Protein AF-A0A8T0JRS3-F1 (afdb_monomer)

Structure (mmCIF, N/CA/C/O backbone):
data_AF-A0A8T0JRS3-F1
#
_entry.id   AF-A0A8T0JRS3-F1
#
loop_
_atom_site.group_PDB
_atom_site.id
_atom_site.type_symbol
_atom_site.label_atom_id
_atom_site.label_alt_id
_atom_site.label_comp_id
_atom_site.label_asym_id
_atom_site.label_entity_id
_atom_site.label_seq_id
_atom_site.pdbx_PDB_ins_code
_atom_site.Cartn_x
_atom_site.Cartn_y
_atom_site.Cartn_z
_atom_site.occupancy
_atom_site.B_iso_or_equiv
_atom_site.auth_seq_id
_atom_site.auth_comp_id
_atom_site.auth_asym_id
_atom_site.auth_atom_id
_atom_site.pdbx_PDB_model_num
ATOM 1 N N . MET A 1 1 ? 52.299 10.792 6.595 1.00 33.69 1 MET A N 1
ATOM 2 C CA . MET A 1 1 ? 51.522 9.531 6.667 1.00 33.69 1 MET A CA 1
ATOM 3 C C . MET A 1 1 ? 50.048 9.842 6.390 1.00 33.69 1 MET A C 1
ATOM 5 O O . MET A 1 1 ? 49.399 10.421 7.250 1.00 33.69 1 MET A O 1
ATOM 9 N N . LYS A 1 2 ? 49.518 9.569 5.185 1.00 28.89 2 LYS A N 1
ATOM 10 C CA . LYS A 1 2 ? 48.094 9.832 4.874 1.00 28.89 2 LYS A CA 1
ATOM 11 C C . LYS A 1 2 ? 47.225 8.710 5.456 1.00 28.89 2 LYS A C 1
ATOM 13 O O . LYS A 1 2 ? 47.352 7.570 5.015 1.00 28.89 2 LYS A O 1
ATOM 18 N N . LYS A 1 3 ? 46.334 9.020 6.406 1.00 25.58 3 LYS A N 1
ATOM 19 C CA . LYS A 1 3 ? 45.271 8.087 6.814 1.00 25.58 3 LYS A CA 1
ATOM 20 C C . LYS A 1 3 ? 44.331 7.890 5.621 1.00 25.58 3 LYS A C 1
ATOM 22 O O . LYS A 1 3 ? 43.691 8.846 5.191 1.00 25.58 3 LYS A O 1
ATOM 27 N N . ARG A 1 4 ? 44.250 6.669 5.083 1.00 24.81 4 ARG A N 1
ATOM 28 C CA . ARG A 1 4 ? 43.133 6.288 4.209 1.00 24.81 4 ARG A CA 1
ATOM 29 C C . ARG A 1 4 ? 41.883 6.222 5.081 1.00 24.81 4 ARG A C 1
ATOM 31 O O . ARG A 1 4 ? 41.882 5.504 6.078 1.00 24.81 4 ARG A O 1
ATOM 38 N N . LYS A 1 5 ? 40.845 6.973 4.714 1.00 26.27 5 LYS A N 1
ATOM 39 C CA . LYS A 1 5 ? 39.486 6.684 5.171 1.00 26.27 5 LYS A CA 1
ATOM 40 C C . LYS A 1 5 ? 39.125 5.315 4.590 1.00 26.27 5 LYS A C 1
ATOM 42 O O . LYS A 1 5 ? 39.298 5.113 3.390 1.00 26.27 5 LYS A O 1
ATOM 47 N N . VAL A 1 6 ? 38.685 4.387 5.432 1.00 29.64 6 VAL A N 1
ATOM 48 C CA . VAL A 1 6 ? 37.914 3.237 4.958 1.00 29.64 6 VAL A CA 1
ATOM 49 C C . VAL A 1 6 ? 36.487 3.750 4.838 1.00 29.64 6 VAL A C 1
ATOM 51 O O . VAL A 1 6 ? 35.908 4.190 5.828 1.00 29.64 6 VAL A O 1
ATOM 54 N N . GLU A 1 7 ? 35.977 3.807 3.615 1.00 35.66 7 GLU A N 1
ATOM 55 C CA . GLU A 1 7 ? 34.571 4.102 3.350 1.00 35.66 7 GLU A CA 1
ATOM 56 C C . GLU A 1 7 ? 33.858 2.750 3.287 1.00 35.66 7 GLU A C 1
ATOM 58 O O . GLU A 1 7 ? 34.166 1.924 2.430 1.00 35.66 7 GLU A O 1
ATOM 63 N N . GLU A 1 8 ? 32.997 2.484 4.269 1.00 32.75 8 GLU A N 1
ATOM 64 C CA . GLU A 1 8 ? 32.279 1.215 4.380 1.00 32.75 8 GLU A CA 1
ATOM 65 C C . GLU A 1 8 ? 31.033 1.239 3.489 1.00 32.75 8 GLU A C 1
ATOM 67 O O . GLU A 1 8 ? 30.017 1.850 3.834 1.00 32.75 8 GLU A O 1
ATOM 72 N N . ASP A 1 9 ? 31.101 0.542 2.353 1.00 37.09 9 ASP A N 1
ATOM 73 C CA . ASP A 1 9 ? 29.921 0.195 1.560 1.00 37.09 9 ASP A CA 1
ATOM 74 C C . ASP A 1 9 ? 29.008 -0.711 2.415 1.00 37.09 9 ASP A C 1
ATOM 76 O O . ASP A 1 9 ? 29.278 -1.901 2.602 1.00 37.09 9 ASP A O 1
ATOM 80 N N . ARG A 1 10 ? 27.921 -0.155 2.968 1.00 34.69 10 ARG A N 1
ATOM 81 C CA . ARG A 1 10 ? 26.938 -0.920 3.755 1.00 34.69 10 ARG A CA 1
ATOM 82 C C . ARG A 1 10 ? 25.969 -1.634 2.809 1.00 34.69 10 ARG A C 1
ATOM 84 O O . ARG A 1 10 ? 25.118 -1.001 2.191 1.00 34.69 10 ARG A O 1
ATOM 91 N N . ILE A 1 11 ? 26.119 -2.953 2.696 1.00 36.66 11 ILE A N 1
ATOM 92 C CA . ILE A 1 11 ? 25.392 -3.814 1.750 1.00 36.66 11 ILE A CA 1
ATOM 93 C C . ILE A 1 11 ? 24.542 -4.820 2.530 1.00 36.66 11 ILE A C 1
ATOM 95 O O . ILE A 1 11 ? 25.095 -5.615 3.289 1.00 36.66 11 ILE A O 1
ATOM 99 N N . PHE A 1 12 ? 23.226 -4.839 2.294 1.00 33.28 12 PHE A N 1
ATOM 100 C CA . PHE A 1 12 ? 22.313 -5.819 2.888 1.00 33.28 12 PHE A CA 1
ATOM 101 C C . PHE A 1 12 ? 21.274 -6.356 1.881 1.00 33.28 12 PHE A C 1
ATOM 103 O O . PHE A 1 12 ? 20.718 -5.618 1.071 1.00 33.28 12 PHE A O 1
ATOM 110 N N . ASP A 1 13 ? 21.039 -7.666 2.002 1.00 31.52 13 ASP A N 1
ATOM 111 C CA . ASP A 1 13 ? 20.000 -8.514 1.391 1.00 31.52 13 ASP A CA 1
ATOM 112 C C . ASP A 1 13 ? 19.940 -8.705 -0.154 1.00 31.52 13 ASP A C 1
ATOM 114 O O . ASP A 1 13 ? 20.635 -8.060 -0.944 1.00 31.52 13 ASP A O 1
ATOM 118 N N . TYR A 1 14 ? 19.184 -9.727 -0.584 1.00 30.39 14 TYR A N 1
ATOM 119 C CA . TYR A 1 14 ? 19.398 -10.476 -1.830 1.00 30.39 14 TYR A CA 1
ATOM 120 C C . TYR A 1 14 ? 18.112 -10.930 -2.557 1.00 30.39 14 TYR A C 1
ATOM 122 O O . TYR A 1 14 ? 17.211 -11.488 -1.945 1.00 30.39 14 TYR A O 1
ATOM 130 N N . HIS A 1 15 ? 18.163 -10.898 -3.905 1.00 34.75 15 HIS A N 1
ATOM 131 C CA . HIS A 1 15 ? 17.366 -11.728 -4.845 1.00 34.75 15 HIS A CA 1
ATOM 132 C C . HIS A 1 15 ? 15.837 -11.448 -4.920 1.00 34.75 15 HIS A C 1
ATOM 134 O O . HIS A 1 15 ? 15.242 -10.932 -3.985 1.00 34.75 15 HIS A O 1
ATOM 140 N N . ARG A 1 16 ? 15.072 -11.744 -5.988 1.00 35.50 16 ARG A N 1
ATOM 141 C CA . ARG A 1 16 ? 15.213 -12.150 -7.423 1.00 35.50 16 ARG A CA 1
ATOM 142 C C . ARG A 1 16 ? 13.787 -11.956 -8.051 1.00 35.50 16 ARG A C 1
ATOM 144 O O . ARG A 1 16 ? 12.871 -11.678 -7.288 1.00 35.50 16 ARG A O 1
ATOM 151 N N . TYR A 1 17 ? 13.452 -12.057 -9.347 1.00 42.09 17 TYR A N 1
ATOM 152 C CA . TYR A 1 17 ? 14.084 -12.488 -10.613 1.00 42.09 17 TYR A CA 1
ATOM 153 C C . TYR A 1 17 ? 13.615 -11.558 -11.762 1.00 42.09 17 TYR A C 1
ATOM 155 O O . TYR A 1 17 ? 12.516 -11.022 -11.677 1.00 42.09 17 TYR A O 1
ATOM 163 N N . ALA A 1 18 ? 14.343 -11.500 -12.883 1.00 33.47 18 ALA A N 1
ATOM 164 C CA . ALA A 1 18 ? 13.775 -11.243 -14.220 1.00 33.47 18 ALA A CA 1
ATOM 165 C C . ALA A 1 18 ? 14.531 -12.075 -15.278 1.00 33.47 18 ALA A C 1
ATOM 167 O O . ALA A 1 18 ? 15.715 -12.364 -15.081 1.00 33.47 18 ALA A O 1
ATOM 168 N N . ILE A 1 19 ? 13.876 -12.466 -16.379 1.00 35.28 19 ILE A N 1
ATOM 169 C CA . ILE A 1 19 ? 14.514 -13.186 -17.498 1.00 35.28 19 ILE A CA 1
ATOM 170 C C . ILE A 1 19 ? 14.439 -12.318 -18.755 1.00 35.28 19 ILE A C 1
ATOM 172 O O . ILE A 1 19 ? 13.349 -11.958 -19.184 1.00 35.28 19 ILE A O 1
ATOM 176 N N . SER A 1 20 ? 15.588 -12.029 -19.368 1.00 40.19 20 SER A N 1
ATOM 177 C CA . SER A 1 20 ? 15.663 -11.578 -20.764 1.00 40.19 20 SER A CA 1
ATOM 178 C C . SER A 1 20 ? 16.729 -12.394 -21.485 1.00 40.19 20 SER A C 1
ATOM 180 O O . SER A 1 20 ? 17.769 -12.703 -20.900 1.00 40.19 20 SER A O 1
ATOM 182 N N . ASP A 1 21 ? 16.475 -12.771 -22.739 1.00 45.06 21 ASP A N 1
ATOM 183 C CA . ASP A 1 21 ? 17.486 -13.373 -23.623 1.00 45.06 21 ASP A CA 1
ATOM 184 C C . ASP A 1 21 ? 18.126 -14.656 -23.040 1.00 45.06 21 ASP A C 1
ATOM 186 O O . ASP A 1 21 ? 19.325 -14.897 -23.151 1.00 45.06 21 ASP A O 1
ATOM 190 N N . SER A 1 22 ? 17.310 -15.480 -22.369 1.00 53.44 22 SER A N 1
ATOM 191 C CA . SER A 1 22 ? 17.713 -16.677 -21.596 1.00 53.44 22 SER A CA 1
ATOM 192 C C . SER A 1 22 ? 18.648 -16.424 -20.396 1.00 53.44 22 SER A C 1
ATOM 194 O O . SER A 1 22 ? 19.144 -17.375 -19.793 1.00 53.44 22 SER A O 1
ATOM 196 N N . SER A 1 23 ? 18.871 -15.166 -20.006 1.00 53.78 23 SER A N 1
ATOM 197 C CA . SER A 1 23 ? 19.722 -14.770 -18.875 1.00 53.78 23 SER A CA 1
ATOM 198 C C . SER A 1 23 ? 18.908 -14.382 -17.632 1.00 53.78 23 SER A C 1
ATOM 200 O O . SER A 1 23 ? 17.858 -13.745 -17.732 1.00 53.78 23 SER A O 1
ATOM 202 N N . PHE A 1 24 ? 19.401 -14.747 -16.442 1.00 57.44 24 PHE A N 1
ATOM 203 C CA . PHE A 1 24 ? 18.786 -14.388 -15.158 1.00 57.44 24 PHE A CA 1
ATOM 204 C C . PHE A 1 24 ? 19.343 -13.072 -14.605 1.00 57.44 24 PHE A C 1
ATOM 206 O O . PHE A 1 24 ? 20.523 -12.984 -14.253 1.00 57.44 24 PHE A O 1
ATOM 213 N N . LYS A 1 25 ? 18.469 -12.082 -14.418 1.00 60.34 25 LYS A N 1
ATOM 214 C CA . LYS A 1 25 ? 18.784 -10.788 -13.799 1.00 60.34 25 LYS A CA 1
ATOM 215 C C . LYS A 1 25 ? 18.263 -10.723 -12.359 1.00 60.34 25 LYS A C 1
ATOM 217 O O . LYS A 1 25 ? 17.255 -11.344 -12.011 1.00 60.34 25 LYS A O 1
ATOM 222 N N . SER A 1 26 ? 18.978 -10.007 -11.487 1.00 59.53 26 SER A N 1
ATOM 223 C CA . SER A 1 26 ? 18.621 -9.876 -10.067 1.00 59.53 26 SER A CA 1
ATOM 224 C C . SER A 1 26 ? 19.153 -8.579 -9.457 1.00 59.53 26 SER A C 1
ATOM 226 O O . SER A 1 26 ? 20.366 -8.411 -9.337 1.00 59.53 26 SER A O 1
ATOM 228 N N . TYR A 1 27 ? 18.260 -7.705 -9.007 1.00 62.00 27 TYR A N 1
ATOM 229 C CA . TYR A 1 27 ? 18.628 -6.437 -8.377 1.00 62.00 27 TYR A CA 1
ATOM 230 C C . TYR A 1 27 ? 18.952 -6.612 -6.880 1.00 62.00 27 TYR A C 1
ATOM 232 O O . TYR A 1 27 ? 18.559 -7.604 -6.261 1.00 62.00 27 TYR A O 1
ATOM 240 N N . ARG A 1 28 ? 19.717 -5.670 -6.314 1.00 59.47 28 ARG A N 1
ATOM 241 C CA . ARG A 1 28 ? 20.133 -5.613 -4.899 1.00 59.47 28 ARG A CA 1
ATOM 242 C C . ARG A 1 28 ? 20.111 -4.166 -4.410 1.00 59.47 28 ARG A C 1
ATOM 244 O O . ARG A 1 28 ? 20.330 -3.258 -5.210 1.00 59.47 28 ARG A O 1
ATOM 251 N N . GLY A 1 29 ? 19.847 -3.981 -3.119 1.00 57.91 29 GLY A N 1
ATOM 252 C CA . GLY A 1 29 ? 19.899 -2.681 -2.451 1.00 57.91 29 GLY A CA 1
ATOM 253 C C . GLY A 1 29 ? 21.338 -2.227 -2.201 1.00 57.91 29 GLY A C 1
ATOM 254 O O . GLY A 1 29 ? 22.203 -3.053 -1.905 1.00 57.91 29 GLY A O 1
ATOM 255 N N . ALA A 1 30 ? 21.608 -0.929 -2.354 1.00 58.47 30 ALA A N 1
ATOM 256 C CA . ALA A 1 30 ? 22.913 -0.325 -2.089 1.00 58.47 30 ALA A CA 1
ATOM 257 C C . ALA A 1 30 ? 22.801 1.201 -1.932 1.00 58.47 30 ALA A C 1
ATOM 259 O O . ALA A 1 30 ? 21.879 1.831 -2.451 1.00 58.47 30 ALA A O 1
ATOM 260 N N . THR A 1 31 ? 23.792 1.797 -1.272 1.00 52.78 31 THR A N 1
ATOM 261 C CA . THR A 1 31 ? 24.026 3.246 -1.235 1.00 52.78 31 THR A CA 1
ATOM 262 C C . THR A 1 31 ? 25.523 3.514 -1.217 1.00 52.78 31 THR A C 1
ATOM 264 O O . THR A 1 31 ? 26.292 2.707 -0.694 1.00 52.78 31 THR A O 1
ATOM 267 N N . ARG A 1 32 ? 25.939 4.656 -1.762 1.00 48.97 32 ARG A N 1
ATOM 268 C CA . ARG A 1 32 ? 27.328 5.109 -1.746 1.00 48.97 32 ARG A CA 1
ATOM 269 C C . ARG A 1 32 ? 27.350 6.619 -1.567 1.00 48.97 32 ARG A C 1
ATOM 271 O O . ARG A 1 32 ? 26.759 7.349 -2.353 1.00 48.97 32 ARG A O 1
ATOM 278 N N . ASN A 1 33 ? 28.024 7.098 -0.523 1.00 49.97 33 ASN A N 1
ATOM 279 C CA . ASN A 1 33 ? 28.098 8.528 -0.189 1.00 49.97 33 ASN A CA 1
ATOM 280 C C . ASN A 1 33 ? 26.723 9.229 -0.076 1.00 49.97 33 ASN A C 1
ATOM 282 O O . ASN A 1 33 ? 26.598 10.396 -0.434 1.00 49.97 33 ASN A O 1
ATOM 286 N N . TYR A 1 34 ? 25.710 8.524 0.449 1.00 46.16 34 TYR A N 1
ATOM 287 C CA . TYR A 1 34 ? 24.309 8.971 0.586 1.00 46.16 34 TYR A CA 1
ATOM 288 C C . TYR A 1 34 ? 23.544 9.174 -0.746 1.00 46.16 34 TYR A C 1
ATOM 290 O O . TYR A 1 34 ? 22.388 9.604 -0.748 1.00 46.16 34 TYR A O 1
ATOM 298 N N . GLU A 1 35 ? 24.146 8.801 -1.880 1.00 44.19 35 GLU A N 1
ATOM 299 C CA . GLU A 1 35 ? 23.492 8.666 -3.187 1.00 44.19 35 GLU A CA 1
ATOM 300 C C . GLU A 1 35 ? 23.230 7.179 -3.494 1.00 44.19 35 GLU A C 1
ATOM 302 O O . GLU A 1 35 ? 24.020 6.299 -3.145 1.00 44.19 35 GLU A O 1
ATOM 307 N N . ALA A 1 36 ? 22.130 6.866 -4.180 1.00 44.75 36 ALA A N 1
ATOM 308 C CA . ALA A 1 36 ? 21.763 5.483 -4.490 1.00 44.75 36 ALA A CA 1
ATOM 309 C C . ALA A 1 36 ? 22.420 4.983 -5.789 1.00 44.75 36 ALA A C 1
ATOM 311 O O . ALA A 1 36 ? 21.765 4.809 -6.816 1.00 44.75 36 ALA A O 1
ATOM 312 N N . THR A 1 37 ? 23.740 4.769 -5.762 1.00 47.78 37 THR A N 1
ATOM 313 C CA . THR A 1 37 ? 24.499 4.239 -6.909 1.00 47.78 37 THR A CA 1
ATOM 314 C C . THR A 1 37 ? 25.638 3.291 -6.510 1.00 47.78 37 THR A C 1
ATOM 316 O O . THR A 1 37 ? 26.198 3.370 -5.423 1.00 47.78 37 THR A O 1
ATOM 319 N N . HIS A 1 38 ? 26.056 2.493 -7.503 1.00 37.62 38 HIS A N 1
ATOM 320 C CA . HIS A 1 38 ? 27.438 2.038 -7.732 1.00 37.62 38 HIS A CA 1
ATOM 321 C C . HIS A 1 38 ? 27.986 0.825 -6.954 1.00 37.62 38 HIS A C 1
ATOM 323 O O . HIS A 1 38 ? 28.571 0.954 -5.884 1.00 37.62 38 HIS A O 1
ATOM 329 N N . LEU A 1 39 ? 28.019 -0.327 -7.635 1.00 33.41 39 LEU A N 1
ATOM 330 C CA . LEU A 1 39 ? 29.063 -1.346 -7.462 1.00 33.41 39 LEU A CA 1
ATOM 331 C C . LEU A 1 39 ? 29.778 -1.582 -8.801 1.00 33.41 39 LEU A C 1
ATOM 333 O O . LEU A 1 39 ? 29.130 -1.695 -9.845 1.00 33.41 39 LEU A O 1
ATOM 337 N N . HIS A 1 40 ? 31.113 -1.652 -8.766 1.00 29.86 40 HIS A N 1
ATOM 338 C CA . HIS A 1 40 ? 31.955 -1.810 -9.956 1.00 29.86 40 HIS A CA 1
ATOM 339 C C . HIS A 1 40 ? 31.784 -3.170 -10.641 1.00 29.86 40 HIS A C 1
ATOM 341 O O . HIS A 1 40 ? 31.745 -4.214 -9.989 1.00 29.86 40 HIS A O 1
ATOM 347 N N . THR A 1 41 ? 31.855 -3.155 -11.972 1.00 29.98 41 THR A N 1
ATOM 348 C CA . THR A 1 41 ? 32.351 -4.300 -12.740 1.00 29.98 41 THR A CA 1
ATOM 349 C C . THR A 1 41 ? 33.859 -4.396 -12.520 1.00 29.98 41 THR A C 1
ATOM 351 O O . THR A 1 41 ? 34.593 -3.477 -12.883 1.00 29.98 41 THR A O 1
ATOM 354 N N . LEU A 1 42 ? 34.323 -5.495 -11.926 1.00 28.38 42 LEU A N 1
ATOM 355 C CA . LEU A 1 42 ? 35.715 -5.926 -12.047 1.00 28.38 42 LEU A CA 1
ATOM 356 C C . LEU A 1 42 ? 35.814 -6.834 -13.275 1.00 28.38 42 LEU A C 1
ATOM 358 O O . LEU A 1 42 ? 34.971 -7.716 -13.447 1.00 28.38 42 LEU A O 1
ATOM 362 N N . SER A 1 43 ? 36.839 -6.646 -14.105 1.00 31.70 43 SER A N 1
ATOM 363 C CA . SER A 1 43 ? 37.255 -7.674 -15.061 1.00 31.70 43 SER A CA 1
ATOM 364 C C . SER A 1 43 ? 37.682 -8.911 -14.273 1.00 31.70 43 SER A C 1
ATOM 366 O O . SER A 1 43 ? 38.523 -8.820 -13.379 1.00 31.70 43 SER A O 1
ATOM 368 N N . SER A 1 44 ? 37.060 -10.055 -14.549 1.00 33.91 44 SER A N 1
ATOM 369 C CA . SER A 1 44 ? 37.256 -11.267 -13.758 1.00 33.91 44 SER A CA 1
ATOM 370 C C . SER A 1 44 ? 38.527 -12.011 -14.166 1.00 33.91 44 SER A C 1
ATOM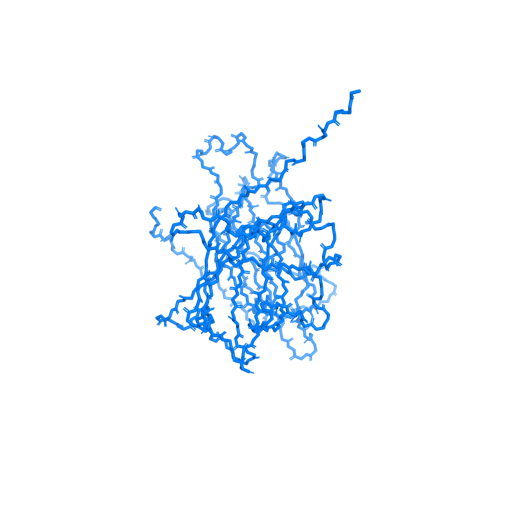 372 O O . SER A 1 44 ? 38.463 -12.963 -14.947 1.00 33.91 44 SER A O 1
ATOM 374 N N . ASP A 1 45 ? 39.660 -11.632 -13.577 1.00 37.19 45 ASP A N 1
ATOM 375 C CA . ASP A 1 45 ? 40.822 -12.517 -13.499 1.00 37.19 45 ASP A CA 1
ATOM 376 C C . ASP A 1 45 ? 40.469 -13.724 -12.612 1.00 37.19 45 ASP A C 1
ATOM 378 O O . ASP A 1 45 ? 40.481 -13.664 -11.383 1.00 37.19 45 ASP A O 1
ATOM 382 N N . SER A 1 46 ? 40.064 -14.809 -13.278 1.00 38.88 46 SER A N 1
ATOM 383 C CA . SER A 1 46 ? 40.029 -16.197 -12.796 1.00 38.88 46 SER A CA 1
ATOM 384 C C . SER A 1 46 ? 39.660 -16.427 -11.316 1.00 38.88 46 SER A C 1
ATOM 386 O O . SER A 1 46 ? 40.458 -16.974 -10.556 1.00 38.88 46 SER A O 1
ATOM 388 N N . TYR A 1 47 ? 38.421 -16.115 -10.915 1.00 33.72 47 TYR A N 1
ATOM 389 C CA . TYR A 1 47 ? 37.848 -16.604 -9.650 1.00 33.72 47 TYR A CA 1
ATOM 390 C C . TYR A 1 47 ? 36.539 -17.368 -9.873 1.00 33.72 47 TYR A C 1
ATOM 392 O O . TYR A 1 47 ? 35.524 -16.808 -10.283 1.00 33.72 47 TYR A O 1
ATOM 400 N N . ASN A 1 48 ? 36.573 -18.672 -9.590 1.00 39.34 48 ASN A N 1
ATOM 401 C CA . ASN A 1 48 ? 35.482 -19.599 -9.878 1.00 39.34 48 ASN A CA 1
ATOM 402 C C . ASN A 1 48 ? 34.425 -19.575 -8.755 1.00 39.34 48 ASN A C 1
ATOM 404 O O . ASN A 1 48 ? 34.610 -20.177 -7.698 1.00 39.34 48 ASN A O 1
ATOM 408 N N . GLN A 1 49 ? 33.337 -18.829 -8.966 1.00 38.91 49 GLN A N 1
ATOM 409 C CA . GLN A 1 49 ? 32.250 -18.608 -8.000 1.00 38.91 49 GLN A CA 1
ATOM 410 C C . GLN A 1 49 ? 30.881 -18.841 -8.678 1.00 38.91 49 GLN A C 1
ATOM 412 O O . GLN A 1 49 ? 30.257 -17.884 -9.144 1.00 38.91 49 GLN A O 1
ATOM 417 N N . PRO A 1 50 ? 30.390 -20.096 -8.750 1.00 35.56 50 PRO A N 1
ATOM 418 C CA . PRO A 1 50 ? 29.319 -20.505 -9.673 1.00 35.56 50 PRO A CA 1
ATOM 419 C C . PRO A 1 50 ? 27.914 -19.940 -9.387 1.00 35.56 50 PRO A C 1
ATOM 421 O O . PRO A 1 50 ? 26.998 -20.183 -10.166 1.00 35.56 50 PRO A O 1
ATOM 424 N N . TYR A 1 51 ? 27.720 -19.181 -8.302 1.00 39.22 51 TYR A N 1
ATOM 425 C CA . TYR A 1 51 ? 26.403 -18.683 -7.874 1.00 39.22 51 TYR A CA 1
ATOM 426 C C . TYR A 1 51 ? 26.287 -17.150 -7.801 1.00 39.22 51 TYR A C 1
ATOM 428 O O . TYR A 1 51 ? 25.274 -16.624 -7.336 1.00 39.22 51 TYR A O 1
ATOM 436 N N . ARG A 1 52 ? 27.300 -16.398 -8.257 1.00 34.28 52 ARG A N 1
ATOM 437 C CA . ARG A 1 52 ? 27.291 -14.927 -8.183 1.00 34.28 52 ARG A CA 1
ATOM 438 C C . ARG A 1 52 ? 26.596 -14.306 -9.400 1.00 34.28 52 ARG A C 1
ATOM 440 O O . ARG A 1 52 ? 27.245 -14.011 -10.398 1.00 34.28 52 ARG A O 1
ATOM 447 N N . THR A 1 53 ? 25.292 -14.033 -9.304 1.00 34.44 53 THR A N 1
ATOM 448 C CA . THR A 1 53 ? 24.597 -13.222 -10.319 1.00 34.44 53 THR A CA 1
ATOM 449 C C . THR A 1 53 ? 25.222 -11.822 -10.395 1.00 34.44 53 THR A C 1
ATOM 451 O O . THR A 1 53 ? 25.305 -11.099 -9.394 1.00 34.44 53 THR A O 1
ATOM 454 N N . ALA A 1 54 ? 25.714 -11.470 -11.587 1.00 32.84 54 ALA A N 1
ATOM 455 C CA . ALA A 1 54 ? 26.583 -10.314 -11.834 1.00 32.84 54 ALA A CA 1
ATOM 456 C C . ALA A 1 54 ? 25.913 -9.183 -12.643 1.00 32.84 54 ALA A C 1
ATOM 458 O O . ALA A 1 54 ? 26.595 -8.289 -13.136 1.00 32.84 54 ALA A O 1
ATOM 459 N N . TYR A 1 55 ? 24.582 -9.196 -12.746 1.00 35.97 55 TYR A N 1
ATOM 460 C CA . TYR A 1 55 ? 23.803 -8.102 -13.328 1.00 35.97 55 TYR A CA 1
ATOM 461 C C . TYR A 1 55 ? 23.379 -7.132 -12.223 1.00 35.97 55 TYR A C 1
ATOM 463 O O . TYR A 1 55 ? 22.564 -7.477 -11.369 1.00 35.97 55 TYR A O 1
ATOM 471 N N . HIS A 1 56 ? 23.950 -5.928 -12.231 1.00 40.25 56 HIS A N 1
ATOM 472 C CA . HIS A 1 56 ? 23.520 -4.815 -11.389 1.00 40.25 56 HIS A CA 1
ATOM 473 C C . HIS A 1 56 ? 22.891 -3.741 -12.267 1.00 40.25 56 HIS A C 1
ATOM 475 O O . HIS A 1 56 ? 23.537 -3.252 -13.192 1.00 40.25 56 HIS A O 1
ATOM 481 N N . PHE A 1 57 ? 21.683 -3.304 -11.912 1.00 44.59 57 PHE A N 1
ATOM 482 C CA . PHE A 1 57 ? 21.177 -2.032 -12.408 1.00 44.59 57 PHE A CA 1
ATOM 483 C C . PHE A 1 57 ? 22.114 -0.922 -11.919 1.00 44.59 57 PHE A C 1
ATOM 485 O O . PHE A 1 57 ? 22.240 -0.690 -10.717 1.00 44.59 57 PHE A O 1
ATOM 492 N N . GLN A 1 58 ? 22.801 -0.270 -12.855 1.00 43.03 58 GLN A N 1
ATOM 493 C CA . GLN A 1 58 ? 23.608 0.915 -12.592 1.00 43.03 58 GLN A CA 1
ATOM 494 C C . GLN A 1 58 ? 22.807 2.140 -13.049 1.00 43.03 58 GLN A C 1
ATOM 496 O O . GLN A 1 58 ? 22.790 2.445 -14.246 1.00 43.03 58 GLN A O 1
ATOM 501 N N . PRO A 1 59 ? 22.114 2.843 -12.133 1.00 47.72 59 PRO A N 1
ATOM 502 C CA . PRO A 1 59 ? 21.489 4.100 -12.493 1.00 47.72 59 PRO A CA 1
ATOM 503 C C . PRO A 1 59 ? 22.560 5.118 -12.918 1.00 47.72 59 PRO A C 1
ATOM 505 O O . PRO A 1 59 ? 23.686 5.070 -12.410 1.00 47.72 59 PRO A O 1
ATOM 508 N N . PRO A 1 60 ? 22.248 6.041 -13.849 1.00 45.81 60 PRO A N 1
ATOM 509 C CA . PRO A 1 60 ? 23.169 7.109 -14.215 1.00 45.81 60 PRO A CA 1
ATOM 510 C C . PRO A 1 60 ? 23.657 7.879 -12.984 1.00 45.81 60 PRO A C 1
ATOM 512 O O . PRO A 1 60 ? 22.908 8.085 -12.027 1.00 45.81 60 PRO A O 1
ATOM 515 N N . LYS A 1 61 ? 24.902 8.362 -13.018 1.00 42.31 61 LYS A N 1
ATOM 516 C CA . LYS A 1 61 ? 25.379 9.285 -11.986 1.00 42.31 61 LYS A CA 1
ATOM 517 C C . LYS A 1 61 ? 24.457 10.515 -11.948 1.00 42.31 61 LYS A C 1
ATOM 519 O O . LYS A 1 61 ? 24.123 11.052 -13.003 1.00 42.31 61 LYS A O 1
ATOM 524 N N . ASN A 1 62 ? 24.074 10.943 -10.746 1.00 49.19 62 ASN A N 1
ATOM 525 C CA . ASN A 1 62 ? 23.088 11.994 -10.481 1.00 49.19 62 ASN A CA 1
ATOM 526 C C . ASN A 1 62 ? 21.633 11.670 -10.906 1.00 49.19 62 ASN A C 1
ATOM 528 O O . ASN A 1 62 ? 20.854 12.595 -11.119 1.00 49.19 62 ASN A O 1
ATOM 532 N N . TRP A 1 63 ? 21.242 10.395 -11.061 1.00 53.41 63 TRP A N 1
ATOM 533 C CA . TRP A 1 63 ? 19.860 10.041 -11.442 1.00 53.41 63 TRP A CA 1
ATOM 534 C C . TRP A 1 63 ? 18.846 10.240 -10.310 1.00 53.41 63 TRP A C 1
ATOM 536 O O . TRP A 1 63 ? 17.796 10.825 -10.545 1.00 53.41 63 TRP A O 1
ATOM 546 N N . ILE A 1 64 ? 19.165 9.781 -9.094 1.00 57.31 64 ILE A N 1
ATOM 547 C CA . ILE A 1 64 ? 18.375 10.016 -7.876 1.00 57.31 64 ILE A CA 1
ATOM 548 C C . ILE A 1 64 ? 19.363 10.288 -6.734 1.00 57.31 64 ILE A C 1
ATOM 550 O O . ILE A 1 64 ? 20.025 9.375 -6.237 1.00 57.31 64 ILE A O 1
ATOM 554 N N . ASN A 1 65 ? 19.467 11.554 -6.330 1.00 59.12 65 ASN A N 1
ATOM 555 C CA . ASN A 1 65 ? 20.403 12.010 -5.301 1.00 59.12 65 ASN A CA 1
ATOM 556 C C . ASN A 1 65 ? 19.685 12.273 -3.972 1.00 59.12 65 ASN A C 1
ATOM 558 O O . ASN A 1 65 ? 18.540 12.716 -3.954 1.00 59.12 65 ASN A O 1
ATOM 562 N N . GLY A 1 66 ? 20.358 11.999 -2.849 1.00 62.38 66 GLY A N 1
ATOM 563 C CA . GLY A 1 66 ? 19.798 12.230 -1.511 1.00 62.38 66 GLY A CA 1
ATOM 564 C C . GLY A 1 66 ? 18.613 11.328 -1.134 1.00 62.38 66 GLY A C 1
ATOM 565 O O . GLY A 1 66 ? 17.824 11.692 -0.264 1.00 62.38 66 GLY A O 1
ATOM 566 N N . SER A 1 67 ? 18.456 10.162 -1.773 1.00 65.31 67 SER A N 1
ATOM 567 C CA . SER A 1 67 ? 17.435 9.168 -1.394 1.00 65.31 67 SER A CA 1
ATOM 568 C C . SER A 1 67 ? 17.849 8.244 -0.245 1.00 65.31 67 SER A C 1
ATOM 570 O O . SER A 1 67 ? 17.023 7.443 0.188 1.00 65.31 67 SER A O 1
ATOM 572 N N . GLY A 1 68 ? 19.110 8.298 0.196 1.00 73.81 68 GLY A N 1
ATOM 573 C CA . GLY A 1 68 ? 19.626 7.419 1.242 1.00 73.81 68 GLY A CA 1
ATOM 574 C C . GLY A 1 68 ? 19.836 5.973 0.789 1.00 73.81 68 GLY A C 1
ATOM 575 O O . GLY A 1 68 ? 20.179 5.715 -0.371 1.00 73.81 68 GLY A O 1
ATOM 576 N N . MET A 1 69 ? 19.646 5.031 1.716 1.00 78.25 69 MET A N 1
ATOM 577 C CA . MET A 1 69 ? 19.731 3.590 1.446 1.00 78.25 69 MET A CA 1
ATOM 578 C C . MET A 1 69 ? 18.443 3.038 0.826 1.00 78.25 69 MET A C 1
ATOM 580 O O . MET A 1 69 ? 17.340 3.321 1.293 1.00 78.25 69 MET A O 1
ATOM 584 N N . TRP A 1 70 ? 18.597 2.233 -0.231 1.00 82.31 70 TRP A N 1
ATOM 585 C CA . TRP A 1 70 ? 17.510 1.466 -0.841 1.00 82.31 70 TRP A CA 1
ATOM 586 C C . TRP A 1 70 ? 17.509 0.048 -0.270 1.00 82.31 70 TRP A C 1
ATOM 588 O O . TRP A 1 70 ? 18.365 -0.766 -0.614 1.00 82.31 70 TRP A O 1
ATOM 598 N N . GLU A 1 71 ? 16.526 -0.253 0.565 1.00 79.56 71 GLU A N 1
ATOM 599 C CA . GLU A 1 71 ? 16.228 -1.591 1.068 1.00 79.56 71 GLU A CA 1
ATOM 600 C C . GLU A 1 71 ? 15.144 -2.275 0.219 1.00 79.56 71 GLU A C 1
ATOM 602 O O . GLU A 1 71 ? 14.457 -1.637 -0.587 1.00 79.56 71 GLU A O 1
ATOM 607 N N . CYS A 1 72 ? 14.998 -3.592 0.402 1.00 86.62 72 CYS A N 1
ATOM 608 C CA . CYS A 1 72 ? 13.927 -4.431 -0.153 1.00 86.62 72 CYS A CA 1
ATOM 609 C C . CYS A 1 72 ? 13.454 -4.030 -1.572 1.00 86.62 72 CYS A C 1
ATOM 611 O O . CYS A 1 72 ? 12.257 -3.771 -1.764 1.00 86.62 72 CYS A O 1
ATOM 613 N N . PRO A 1 73 ? 14.354 -3.948 -2.576 1.00 86.75 73 PRO A N 1
ATOM 614 C CA . PRO A 1 73 ? 13.964 -3.565 -3.925 1.00 86.75 73 PRO A CA 1
ATOM 615 C C . PRO A 1 73 ? 13.031 -4.609 -4.543 1.00 86.75 73 PRO A C 1
ATOM 617 O O . PRO A 1 73 ? 13.096 -5.804 -4.224 1.00 86.75 73 PRO A O 1
ATOM 620 N N . ASP A 1 74 ? 12.174 -4.155 -5.449 1.00 83.81 74 ASP A N 1
ATOM 621 C CA . ASP A 1 74 ? 11.324 -5.009 -6.274 1.00 83.81 74 ASP A CA 1
ATOM 622 C C . ASP A 1 74 ? 11.211 -4.431 -7.692 1.00 83.81 74 ASP A C 1
ATOM 624 O O . ASP A 1 74 ? 11.265 -3.214 -7.884 1.00 83.81 74 ASP A O 1
ATOM 628 N N . PHE A 1 75 ? 11.103 -5.306 -8.690 1.00 86.44 75 PHE A N 1
ATOM 629 C CA . PHE A 1 75 ? 11.059 -4.923 -10.098 1.00 86.44 75 PHE A CA 1
ATOM 630 C C . PHE A 1 75 ? 10.199 -5.900 -10.886 1.00 86.44 75 PHE A C 1
ATOM 632 O O . PHE A 1 75 ? 10.506 -7.091 -10.937 1.00 86.44 75 PHE A O 1
ATOM 639 N N . PHE A 1 76 ? 9.124 -5.406 -11.497 1.00 83.81 76 PHE A N 1
ATOM 640 C CA . PHE A 1 76 ? 8.158 -6.270 -12.169 1.00 83.81 76 PHE A CA 1
ATOM 641 C C . PHE A 1 76 ? 7.357 -5.566 -13.270 1.00 83.81 76 PHE A C 1
ATOM 643 O O . PHE A 1 76 ? 7.122 -4.359 -13.185 1.00 83.81 76 PHE A O 1
ATOM 650 N N . PRO A 1 77 ? 6.873 -6.313 -14.275 1.00 87.69 77 PRO A N 1
ATOM 651 C CA . PRO A 1 77 ? 5.947 -5.804 -15.269 1.00 87.69 77 PRO A CA 1
ATOM 652 C C . PRO A 1 77 ? 4.497 -5.750 -14.758 1.00 87.69 77 PRO A C 1
ATOM 654 O O . PRO A 1 77 ? 4.062 -6.539 -13.912 1.00 87.69 77 PRO A O 1
ATOM 657 N N . VAL A 1 78 ? 3.738 -4.819 -15.332 1.00 85.94 78 VAL A N 1
ATOM 658 C CA . VAL A 1 78 ? 2.286 -4.637 -15.205 1.00 85.94 78 VAL A CA 1
ATOM 659 C C . VAL A 1 78 ? 1.706 -4.348 -16.589 1.00 85.94 78 VAL A C 1
ATOM 661 O O . VAL A 1 78 ? 2.347 -3.684 -17.404 1.00 85.94 78 VAL A O 1
ATOM 664 N N . LEU A 1 79 ? 0.496 -4.825 -16.883 1.00 83.06 79 LEU A N 1
ATOM 665 C CA . LEU A 1 79 ? -0.163 -4.526 -18.158 1.00 83.06 79 LEU A CA 1
ATOM 666 C C . LEU A 1 79 ? -0.480 -3.026 -18.278 1.00 83.06 79 LEU A C 1
ATOM 668 O O . LEU A 1 79 ? -0.937 -2.408 -17.319 1.00 83.06 79 LEU A O 1
ATOM 672 N N . LYS A 1 80 ? -0.308 -2.456 -19.478 1.00 82.75 80 LYS A N 1
ATOM 673 C CA . LYS A 1 80 ? -0.753 -1.087 -19.810 1.00 82.75 80 LYS A CA 1
ATOM 674 C C . LYS A 1 80 ? -2.276 -0.940 -19.732 1.00 82.75 80 LYS A C 1
ATOM 676 O O . LYS A 1 80 ? -2.765 0.141 -19.434 1.00 82.75 80 LYS A O 1
ATOM 681 N N . ASN A 1 81 ? -3.010 -2.020 -20.010 1.00 78.56 81 ASN A N 1
ATOM 682 C CA . ASN A 1 81 ? -4.471 -2.078 -20.011 1.00 78.56 81 ASN A CA 1
ATOM 683 C C . ASN A 1 81 ? -4.954 -3.355 -19.305 1.00 78.56 81 ASN A C 1
ATOM 685 O O . ASN A 1 81 ? -4.446 -4.441 -19.579 1.00 78.56 81 ASN A O 1
ATOM 689 N N . GLY A 1 82 ? -5.978 -3.242 -18.456 1.00 75.06 82 GLY A N 1
ATOM 690 C CA . GLY A 1 82 ? -6.559 -4.367 -17.712 1.00 75.06 82 GLY A CA 1
ATOM 691 C C . GLY A 1 82 ? -6.124 -4.430 -16.242 1.00 75.06 82 GLY A C 1
ATOM 692 O O . GLY A 1 82 ? -5.516 -3.502 -15.720 1.00 75.06 82 GLY A O 1
ATOM 693 N N . GLN A 1 83 ? -6.501 -5.514 -15.556 1.00 75.06 83 GLN A N 1
ATOM 694 C CA . GLN A 1 83 ? -6.274 -5.712 -14.109 1.00 75.06 83 GLN A CA 1
ATOM 695 C C . GLN A 1 83 ? -5.601 -7.058 -13.777 1.00 75.06 83 GLN A C 1
ATOM 697 O O . GLN A 1 83 ? -5.468 -7.414 -12.607 1.00 75.06 83 GLN A O 1
ATOM 702 N N . LEU A 1 84 ? -5.194 -7.825 -14.794 1.00 81.69 84 LEU A N 1
ATOM 703 C CA . LEU A 1 84 ? -4.473 -9.082 -14.599 1.00 81.69 84 LEU A CA 1
ATOM 704 C C . LEU A 1 84 ? -2.994 -8.814 -14.300 1.00 81.69 84 LEU A C 1
ATOM 706 O O . LEU A 1 84 ? -2.392 -7.867 -14.805 1.00 81.69 84 LEU A O 1
ATOM 710 N N . GLY A 1 85 ? -2.409 -9.685 -13.485 1.00 82.56 85 GLY A N 1
ATOM 711 C CA . GLY A 1 85 ? -0.965 -9.756 -13.316 1.00 82.56 85 GLY A CA 1
ATOM 712 C C . GLY A 1 85 ? -0.314 -10.491 -14.483 1.00 82.56 85 GLY A C 1
ATOM 713 O O . GLY A 1 85 ? -0.932 -11.341 -15.124 1.00 82.56 85 GLY A O 1
ATOM 714 N N . VAL A 1 86 ? 0.961 -10.194 -14.697 1.00 83.00 86 VAL A N 1
ATOM 715 C CA . VAL A 1 86 ? 1.843 -10.877 -15.647 1.00 83.00 86 VAL A CA 1
ATOM 716 C C . VAL A 1 86 ? 3.072 -11.419 -14.924 1.00 83.00 86 VAL A C 1
ATOM 718 O O . VAL A 1 86 ? 3.479 -10.888 -13.878 1.00 83.00 86 VAL A O 1
ATOM 721 N N . ASP A 1 87 ? 3.655 -12.481 -15.485 1.00 89.38 87 ASP A N 1
ATOM 722 C CA . ASP A 1 87 ? 4.900 -13.046 -14.975 1.00 89.38 87 ASP A CA 1
ATOM 723 C C . ASP A 1 87 ? 6.048 -12.030 -15.041 1.00 89.38 87 ASP A C 1
ATOM 725 O O . ASP A 1 87 ? 6.073 -11.128 -15.875 1.00 89.38 87 ASP A O 1
ATOM 729 N N . THR A 1 88 ? 7.016 -12.183 -14.142 1.00 85.62 88 THR A N 1
ATOM 730 C CA . THR A 1 88 ? 8.124 -11.238 -13.961 1.00 85.62 88 THR A CA 1
ATOM 731 C C . THR A 1 88 ? 9.153 -11.268 -15.108 1.00 85.62 88 THR A C 1
ATOM 733 O O . THR A 1 88 ? 10.038 -10.419 -15.153 1.00 85.62 88 THR A O 1
ATOM 736 N N . SER A 1 89 ? 9.032 -12.200 -16.062 1.00 83.69 89 SER A N 1
ATOM 737 C CA . SER A 1 89 ? 9.799 -12.221 -17.320 1.00 83.69 89 SER A CA 1
ATOM 738 C C . SER A 1 89 ? 9.153 -11.472 -18.499 1.00 83.69 89 SER A C 1
ATOM 740 O O . SER A 1 89 ? 9.800 -11.313 -19.532 1.00 83.69 89 SER A O 1
ATOM 742 N N . VAL A 1 90 ? 7.904 -10.997 -18.388 1.00 86.19 90 VAL A N 1
ATOM 743 C CA . VAL A 1 90 ? 7.211 -10.348 -19.518 1.00 86.19 90 VAL A CA 1
ATOM 744 C C . VAL A 1 90 ? 7.781 -8.951 -19.783 1.00 86.19 90 VAL A C 1
ATOM 746 O O . VAL A 1 90 ? 7.637 -8.050 -18.961 1.00 86.19 90 VAL A O 1
ATOM 749 N N . ASN A 1 91 ? 8.385 -8.750 -20.956 1.00 87.25 91 ASN A N 1
ATOM 750 C CA . ASN A 1 91 ? 8.880 -7.451 -21.415 1.00 87.25 91 ASN A CA 1
ATOM 751 C C . ASN A 1 91 ? 8.557 -7.235 -22.902 1.00 87.25 91 ASN A C 1
ATOM 753 O O . ASN A 1 91 ? 9.376 -7.516 -23.776 1.00 87.25 91 ASN A O 1
ATOM 757 N N . ASP A 1 92 ? 7.345 -6.752 -23.168 1.00 90.44 92 ASP A N 1
ATOM 758 C CA . ASP A 1 92 ? 6.794 -6.485 -24.497 1.00 90.44 92 ASP A CA 1
ATOM 759 C C . ASP A 1 92 ? 6.124 -5.095 -24.578 1.00 90.44 92 ASP A C 1
ATOM 761 O O . ASP A 1 92 ? 6.071 -4.333 -23.607 1.00 90.44 92 ASP A O 1
ATOM 765 N N . ASP A 1 93 ? 5.579 -4.754 -25.748 1.00 90.38 93 ASP A N 1
ATOM 766 C CA . ASP A 1 93 ? 4.883 -3.484 -25.977 1.00 90.38 93 ASP A CA 1
ATOM 767 C C . ASP A 1 93 ? 3.515 -3.362 -25.276 1.00 90.38 93 ASP A C 1
ATOM 769 O O . ASP A 1 93 ? 2.896 -2.294 -25.335 1.00 90.38 93 ASP A O 1
ATOM 773 N N . TYR A 1 94 ? 3.044 -4.379 -24.551 1.00 88.44 94 TYR A N 1
ATOM 774 C CA . TYR A 1 94 ? 1.798 -4.342 -23.779 1.00 88.44 94 TYR A CA 1
ATOM 775 C C . TYR A 1 94 ? 2.016 -4.073 -22.285 1.00 88.44 94 TYR A C 1
ATOM 777 O O . TYR A 1 94 ? 1.040 -3.782 -21.587 1.00 88.44 94 TYR A O 1
ATOM 785 N N . VAL A 1 95 ? 3.261 -4.077 -21.789 1.00 87.06 95 VAL A N 1
ATOM 786 C CA . VAL A 1 95 ? 3.583 -3.837 -20.369 1.00 87.06 95 VAL A CA 1
ATOM 787 C C . VAL A 1 95 ? 4.293 -2.506 -20.084 1.00 87.06 95 VAL A C 1
ATOM 789 O O . VAL A 1 95 ? 5.020 -1.942 -20.903 1.00 87.06 95 VAL A O 1
ATOM 792 N N . ARG A 1 96 ? 4.097 -1.997 -18.866 1.00 88.31 96 ARG A N 1
ATOM 793 C CA . ARG A 1 96 ? 5.038 -1.104 -18.174 1.00 88.31 96 ARG A CA 1
ATOM 794 C C . ARG A 1 96 ? 5.771 -1.897 -17.101 1.00 88.31 96 ARG A C 1
ATOM 796 O O . ARG A 1 96 ? 5.324 -2.963 -16.705 1.00 88.31 96 ARG A O 1
ATOM 803 N N . HIS A 1 97 ? 6.882 -1.364 -16.620 1.00 86.69 97 HIS A N 1
ATOM 804 C CA . HIS A 1 97 ? 7.616 -1.890 -15.478 1.00 86.69 97 HIS A CA 1
ATOM 805 C C . HIS A 1 97 ? 7.444 -0.968 -14.272 1.00 86.69 97 HIS A C 1
ATOM 807 O O . HIS A 1 97 ? 7.403 0.256 -14.412 1.00 86.69 97 HIS A O 1
ATOM 813 N N . VAL A 1 98 ? 7.369 -1.569 -13.091 1.00 87.44 98 VAL A N 1
ATOM 814 C CA . VAL A 1 98 ? 7.409 -0.900 -11.794 1.00 87.44 98 VAL A CA 1
ATOM 815 C C . VAL A 1 98 ? 8.786 -1.146 -11.189 1.00 87.44 98 VAL A C 1
ATOM 817 O O . VAL A 1 98 ? 9.208 -2.296 -11.075 1.00 87.44 98 VAL A O 1
ATOM 820 N N . LEU A 1 99 ? 9.475 -0.076 -10.795 1.00 86.56 99 LEU A N 1
ATOM 821 C CA . LEU A 1 99 ? 10.692 -0.135 -9.985 1.00 86.56 99 LEU A CA 1
ATOM 822 C C . LEU A 1 99 ? 10.365 0.392 -8.588 1.00 86.56 99 LEU A C 1
ATOM 824 O O . LEU A 1 99 ? 9.988 1.554 -8.446 1.00 86.56 99 LEU A O 1
ATOM 828 N N . LYS A 1 100 ? 10.513 -0.455 -7.568 1.00 88.56 100 LYS A N 1
ATOM 829 C CA . LYS A 1 100 ? 10.206 -0.146 -6.167 1.00 88.56 100 LYS A CA 1
ATOM 830 C C . LYS A 1 100 ? 11.448 -0.255 -5.289 1.00 88.56 100 LYS A C 1
ATOM 832 O O . LYS A 1 100 ? 12.241 -1.182 -5.447 1.00 88.56 100 LYS A O 1
ATOM 837 N N . ALA A 1 101 ? 11.559 0.640 -4.312 1.00 87.31 101 ALA A N 1
ATOM 838 C CA . ALA A 1 101 ? 12.514 0.557 -3.212 1.00 87.31 101 ALA A CA 1
ATOM 839 C C . ALA A 1 101 ? 11.836 0.904 -1.878 1.00 87.31 101 ALA A C 1
ATOM 841 O O . ALA A 1 101 ? 10.889 1.691 -1.824 1.00 87.31 101 ALA A O 1
ATOM 842 N N . SER A 1 102 ? 12.326 0.314 -0.794 1.00 88.25 102 SER A N 1
ATOM 843 C CA . SER A 1 102 ? 12.093 0.804 0.564 1.00 88.25 102 SER A CA 1
ATOM 844 C C . SER A 1 102 ? 13.190 1.824 0.872 1.00 88.25 102 SER A C 1
ATOM 846 O O . SER A 1 102 ? 14.365 1.497 0.751 1.00 88.25 102 SER A O 1
ATOM 848 N N . LEU A 1 103 ? 12.849 3.073 1.200 1.00 86.94 103 LEU A N 1
ATOM 849 C CA . LEU A 1 103 ? 13.858 4.114 1.455 1.00 86.94 103 LEU A CA 1
ATOM 850 C C . LEU A 1 103 ? 14.109 4.231 2.959 1.00 86.94 103 LEU A C 1
ATOM 852 O O . LEU A 1 103 ? 13.219 4.664 3.692 1.00 86.94 103 LEU A O 1
ATOM 856 N N . ASP A 1 104 ? 15.294 3.824 3.421 1.00 80.44 104 ASP A N 1
ATOM 857 C CA . ASP A 1 104 ? 15.652 3.734 4.850 1.00 80.44 104 ASP A CA 1
ATOM 858 C C . ASP A 1 104 ? 15.496 5.086 5.564 1.00 80.44 104 ASP A C 1
ATOM 860 O O . ASP A 1 104 ? 14.743 5.204 6.535 1.00 80.44 104 ASP A O 1
ATOM 864 N N . ASP A 1 105 ? 16.098 6.141 5.013 1.00 80.44 105 ASP A N 1
ATOM 865 C CA . ASP A 1 105 ? 16.040 7.520 5.516 1.00 80.44 105 ASP A CA 1
ATOM 866 C C . ASP A 1 105 ? 14.602 8.055 5.665 1.00 80.44 105 ASP A C 1
ATOM 868 O O . ASP A 1 105 ? 14.353 8.959 6.461 1.00 80.44 105 ASP A O 1
ATOM 872 N N . ARG A 1 106 ? 13.644 7.503 4.903 1.00 82.75 106 ARG A N 1
ATOM 873 C CA . ARG A 1 106 ? 12.232 7.922 4.898 1.00 82.75 106 ARG A CA 1
ATOM 874 C C . ARG A 1 106 ? 11.283 6.928 5.576 1.00 82.75 106 ARG A C 1
ATOM 876 O O . ARG A 1 106 ? 10.125 7.279 5.769 1.00 82.75 106 ARG A O 1
ATOM 883 N N . LYS A 1 107 ? 11.736 5.708 5.902 1.00 89.19 107 LYS A N 1
ATOM 884 C CA . LYS A 1 107 ? 10.937 4.596 6.469 1.00 89.19 107 LYS A CA 1
ATOM 885 C C . LYS A 1 107 ? 9.609 4.334 5.731 1.00 89.19 107 LYS A C 1
ATOM 887 O O . LYS A 1 107 ? 8.603 3.969 6.336 1.00 89.19 107 LYS A O 1
ATOM 892 N N . HIS A 1 108 ? 9.619 4.509 4.409 1.00 90.75 108 HIS A N 1
ATOM 893 C CA . HIS A 1 108 ? 8.467 4.301 3.531 1.00 90.75 108 HIS A CA 1
ATOM 894 C C . HIS A 1 108 ? 8.863 3.609 2.222 1.00 90.75 108 HIS A C 1
ATOM 896 O O . HIS A 1 108 ? 9.994 3.743 1.743 1.00 90.75 108 HIS A O 1
ATOM 902 N N . ASP A 1 109 ? 7.892 2.922 1.624 1.00 89.94 109 ASP A N 1
ATOM 903 C CA . ASP A 1 109 ? 8.028 2.242 0.339 1.00 89.94 109 ASP A CA 1
ATOM 904 C C . ASP A 1 109 ? 7.546 3.119 -0.815 1.00 89.94 109 ASP A C 1
ATOM 906 O O . ASP A 1 109 ? 6.411 3.604 -0.812 1.00 89.94 109 ASP A O 1
ATOM 910 N N . TYR A 1 110 ? 8.402 3.278 -1.825 1.00 88.62 110 TYR A N 1
ATOM 911 C CA . TYR A 1 110 ? 8.143 4.112 -2.993 1.00 88.62 110 TYR A CA 1
ATOM 912 C C . TYR A 1 110 ? 8.345 3.345 -4.295 1.00 88.62 110 TYR A C 1
ATOM 914 O O . TYR A 1 110 ? 9.199 2.460 -4.378 1.00 88.62 110 TYR A O 1
ATOM 922 N N . TYR A 1 111 ? 7.605 3.727 -5.335 1.00 86.56 111 TYR A N 1
ATOM 923 C CA . TYR A 1 111 ? 7.756 3.155 -6.670 1.00 86.56 111 TYR A CA 1
ATOM 924 C C . TYR A 1 111 ? 7.734 4.209 -7.784 1.00 86.56 111 TYR A C 1
ATOM 926 O O . TYR A 1 111 ? 7.190 5.301 -7.630 1.00 86.56 111 TYR A O 1
ATOM 934 N N . MET A 1 112 ? 8.327 3.848 -8.919 1.00 84.12 112 MET A N 1
ATOM 935 C CA . MET A 1 112 ? 8.238 4.552 -10.199 1.00 84.12 112 MET A CA 1
ATOM 936 C C . MET A 1 112 ? 7.631 3.611 -11.244 1.00 84.12 112 MET A C 1
ATOM 938 O O . MET A 1 112 ? 7.893 2.406 -11.217 1.00 84.12 112 MET A O 1
ATOM 942 N N . ILE A 1 113 ? 6.860 4.157 -12.186 1.00 85.19 113 ILE A N 1
ATOM 943 C CA . ILE A 1 113 ? 6.376 3.439 -13.375 1.00 85.19 113 ILE A CA 1
ATOM 944 C C . ILE A 1 113 ? 7.225 3.878 -14.572 1.00 85.19 113 ILE A C 1
ATOM 946 O O . ILE A 1 113 ? 7.586 5.048 -14.682 1.00 85.19 113 ILE A O 1
ATOM 950 N N . GLY A 1 114 ? 7.567 2.950 -15.463 1.00 85.88 114 GLY A N 1
ATOM 951 C CA . GLY A 1 114 ? 8.396 3.244 -16.627 1.00 85.88 114 GLY A CA 1
ATOM 952 C C . GLY A 1 114 ? 8.507 2.089 -17.615 1.00 85.88 114 GLY A C 1
ATOM 953 O O . GLY A 1 114 ? 7.780 1.101 -17.546 1.00 85.88 114 GLY A O 1
ATOM 954 N N . SER A 1 115 ? 9.440 2.206 -18.551 1.00 88.31 115 SER A N 1
ATOM 955 C CA . SER A 1 115 ? 9.738 1.204 -19.580 1.00 88.31 115 SER A CA 1
ATOM 956 C C . SER A 1 115 ? 11.121 0.587 -19.355 1.00 88.31 115 SER A C 1
ATOM 958 O O . SER A 1 115 ? 12.024 1.253 -18.848 1.00 88.31 115 SER A O 1
ATOM 960 N N . TYR A 1 116 ? 11.316 -0.676 -19.742 1.00 84.75 116 TYR A N 1
ATOM 961 C CA . TYR A 1 116 ? 12.574 -1.396 -19.527 1.00 84.75 116 TYR A CA 1
ATOM 962 C C . TYR A 1 116 ? 13.263 -1.755 -20.847 1.00 84.75 116 TYR A C 1
ATOM 964 O O . TYR A 1 116 ? 12.801 -2.588 -21.624 1.00 84.75 116 TYR A O 1
ATOM 972 N N . ASN A 1 117 ? 14.410 -1.127 -21.104 1.00 83.81 117 ASN A N 1
ATOM 973 C CA . ASN A 1 117 ? 15.238 -1.443 -22.259 1.00 83.81 117 ASN A CA 1
ATOM 974 C C . ASN A 1 117 ? 16.225 -2.562 -21.892 1.00 83.81 117 ASN A C 1
ATOM 976 O O . ASN A 1 117 ? 17.324 -2.286 -21.407 1.00 83.81 117 ASN A O 1
ATOM 980 N N . ALA A 1 118 ? 15.832 -3.818 -22.128 1.00 80.88 118 ALA A N 1
ATOM 981 C CA . ALA A 1 118 ? 16.634 -4.999 -21.793 1.00 80.88 118 ALA A CA 1
ATOM 982 C C . ALA A 1 118 ? 18.026 -4.996 -22.457 1.00 80.88 118 ALA A C 1
ATOM 984 O O . ALA A 1 118 ? 19.016 -5.311 -21.796 1.00 80.88 118 ALA A O 1
ATOM 985 N N . ALA A 1 119 ? 18.112 -4.551 -23.718 1.00 80.12 119 ALA A N 1
ATOM 986 C CA . ALA A 1 119 ? 19.352 -4.473 -24.499 1.00 80.12 119 ALA A CA 1
ATOM 987 C C . ALA A 1 119 ? 20.361 -3.421 -23.986 1.00 80.12 119 ALA A C 1
ATOM 989 O O . ALA A 1 119 ? 21.545 -3.493 -24.305 1.00 80.12 119 ALA A O 1
ATOM 990 N N . LYS A 1 120 ? 19.908 -2.443 -23.190 1.00 78.44 120 LYS A N 1
ATOM 991 C CA . LYS A 1 120 ? 20.748 -1.446 -22.495 1.00 78.44 120 LYS A CA 1
ATOM 992 C C . LYS A 1 120 ? 20.729 -1.619 -20.969 1.00 78.44 120 LYS A C 1
ATOM 994 O O . LYS A 1 120 ? 21.180 -0.727 -20.258 1.00 78.44 120 LYS A O 1
ATOM 999 N N . ASP A 1 121 ? 20.142 -2.719 -20.493 1.00 74.50 121 ASP A N 1
ATOM 1000 C CA . ASP A 1 121 ? 19.806 -3.044 -19.099 1.00 74.50 121 ASP A CA 1
ATOM 1001 C C . ASP A 1 121 ? 19.249 -1.873 -18.262 1.00 74.50 121 ASP A C 1
ATOM 1003 O O . ASP A 1 121 ? 19.548 -1.720 -17.077 1.00 74.50 121 ASP A O 1
ATOM 1007 N N . LYS A 1 122 ? 18.438 -1.008 -18.889 1.00 79.19 122 LYS A N 1
ATOM 1008 C CA . LYS A 1 122 ? 18.060 0.295 -18.327 1.00 79.19 122 LYS A CA 1
ATOM 1009 C C . LYS A 1 122 ? 16.552 0.453 -18.151 1.00 79.19 122 LYS A C 1
ATOM 1011 O O . LYS A 1 122 ? 15.801 0.439 -19.126 1.00 79.19 122 LYS A O 1
ATOM 1016 N N . PHE A 1 123 ? 16.134 0.718 -16.914 1.00 83.06 123 PHE A N 1
ATOM 1017 C CA . PHE A 1 123 ? 14.831 1.314 -16.617 1.00 83.06 123 PHE A CA 1
ATOM 1018 C C . PHE A 1 123 ? 14.800 2.792 -17.036 1.00 83.06 123 PHE A C 1
ATOM 1020 O O . PHE A 1 123 ? 15.760 3.541 -16.831 1.00 83.06 123 PHE A O 1
ATOM 1027 N N . ILE A 1 124 ? 13.691 3.201 -17.641 1.00 85.44 124 ILE A N 1
ATOM 1028 C CA . ILE A 1 124 ? 13.422 4.554 -18.126 1.00 85.44 124 ILE A CA 1
ATOM 1029 C C . ILE A 1 124 ? 12.074 4.959 -17.517 1.00 85.44 124 ILE A C 1
ATOM 1031 O O . ILE A 1 124 ? 11.064 4.402 -17.949 1.00 85.44 124 ILE A O 1
ATOM 1035 N N . PRO A 1 125 ? 12.029 5.863 -16.520 1.00 84.44 125 PRO A N 1
ATOM 1036 C CA . PRO A 1 125 ? 10.771 6.298 -15.923 1.00 84.44 125 PRO A CA 1
ATOM 1037 C C . PRO A 1 125 ? 9.850 6.937 -16.964 1.00 84.44 125 PRO A C 1
ATOM 1039 O O . PRO A 1 125 ? 10.318 7.569 -17.915 1.00 84.44 125 PRO A O 1
ATOM 1042 N N . ASP A 1 126 ? 8.543 6.784 -16.776 1.00 84.31 126 ASP A N 1
ATOM 1043 C CA . ASP A 1 126 ? 7.558 7.558 -17.523 1.00 84.31 126 ASP A CA 1
ATOM 1044 C C . ASP A 1 126 ? 7.584 9.024 -17.049 1.00 84.31 126 ASP A C 1
ATOM 1046 O O . ASP A 1 126 ? 7.897 9.322 -15.894 1.00 84.31 126 ASP A O 1
ATOM 1050 N N . LYS A 1 127 ? 7.265 9.957 -17.954 1.00 82.06 127 LYS A N 1
ATOM 1051 C CA . LYS A 1 127 ? 7.365 11.400 -17.692 1.00 82.06 127 LYS A CA 1
ATOM 1052 C C . LYS A 1 127 ? 6.458 11.826 -16.530 1.00 82.06 127 LYS A C 1
ATOM 1054 O O . LYS A 1 127 ? 5.258 11.567 -16.575 1.00 82.06 127 LYS A O 1
ATOM 1059 N N . GLY A 1 128 ? 7.011 12.542 -15.553 1.00 75.06 128 GLY A N 1
ATOM 1060 C CA . GLY A 1 128 ? 6.347 12.903 -14.295 1.00 75.06 128 GLY A CA 1
ATOM 1061 C C . GLY A 1 128 ? 6.595 11.916 -13.144 1.00 75.06 128 GLY A C 1
ATOM 1062 O O . GLY A 1 128 ? 6.147 12.171 -12.027 1.00 75.06 128 GLY A O 1
ATOM 1063 N N . PHE A 1 129 ? 7.306 10.811 -13.396 1.00 74.00 129 PHE A N 1
ATOM 1064 C CA . PHE A 1 129 ? 7.707 9.809 -12.402 1.00 74.00 129 PHE A CA 1
ATOM 1065 C C . PHE A 1 129 ? 9.233 9.636 -12.339 1.00 74.00 129 PHE A C 1
ATOM 1067 O O . PHE A 1 129 ? 9.729 8.562 -12.009 1.00 74.00 129 PHE A O 1
ATOM 1074 N N . GLU A 1 130 ? 9.989 10.690 -12.660 1.00 71.12 130 GLU A N 1
ATOM 1075 C CA . GLU A 1 130 ? 11.456 10.719 -12.593 1.00 71.12 130 GLU A CA 1
ATOM 1076 C C . GLU A 1 130 ? 12.005 10.625 -11.152 1.00 71.12 130 GLU A C 1
ATOM 1078 O O . GLU A 1 130 ? 13.186 10.340 -10.966 1.00 71.12 130 GLU A O 1
ATOM 1083 N N . GLU A 1 131 ? 11.151 10.819 -10.141 1.00 72.19 131 GLU A N 1
ATOM 1084 C CA . GLU A 1 131 ? 11.462 10.675 -8.716 1.00 72.19 131 GLU A CA 1
ATOM 1085 C C . GLU A 1 131 ? 10.517 9.691 -8.002 1.00 72.19 131 GLU A C 1
ATOM 1087 O O . GLU A 1 131 ? 9.385 9.436 -8.422 1.00 72.19 131 GLU A O 1
ATOM 1092 N N . PHE A 1 132 ? 10.953 9.197 -6.838 1.00 70.12 132 PHE A N 1
ATOM 1093 C CA . PHE A 1 132 ? 10.135 8.414 -5.907 1.00 70.12 132 PHE A CA 1
ATOM 1094 C C . PHE A 1 132 ? 9.060 9.272 -5.210 1.00 70.12 132 PHE A C 1
ATOM 1096 O O . PHE A 1 132 ? 9.194 9.662 -4.046 1.00 70.12 132 PHE A O 1
ATOM 1103 N N . VAL A 1 133 ? 7.976 9.551 -5.940 1.00 74.50 133 VAL A N 1
ATOM 1104 C CA . VAL A 1 133 ? 6.800 10.303 -5.465 1.00 74.50 133 VAL A CA 1
ATOM 1105 C C . VAL A 1 133 ? 5.662 9.371 -5.025 1.00 74.50 133 VAL A C 1
ATOM 1107 O O . VAL A 1 133 ? 5.016 9.622 -4.006 1.00 74.50 133 VAL A O 1
ATOM 1110 N N . LEU A 1 134 ? 5.418 8.283 -5.766 1.00 82.38 134 LEU A N 1
ATOM 1111 C CA . LEU A 1 134 ? 4.326 7.344 -5.490 1.00 82.38 134 LEU A CA 1
ATOM 1112 C C . LEU A 1 134 ? 4.690 6.360 -4.372 1.00 82.38 134 LEU A C 1
ATOM 1114 O O . LEU A 1 134 ? 5.828 5.897 -4.293 1.00 82.38 134 LEU A O 1
ATOM 1118 N N . ARG A 1 135 ? 3.698 5.994 -3.553 1.00 89.38 135 ARG A N 1
ATOM 1119 C CA . ARG A 1 135 ? 3.783 4.955 -2.513 1.00 89.38 135 ARG A CA 1
ATOM 1120 C C . ARG A 1 135 ? 2.664 3.937 -2.697 1.00 89.38 135 ARG A C 1
ATOM 1122 O O . ARG A 1 135 ? 1.609 4.288 -3.222 1.00 89.38 135 ARG A O 1
ATOM 1129 N N . TYR A 1 136 ? 2.864 2.701 -2.241 1.00 87.38 136 TYR A N 1
ATOM 1130 C CA . TYR A 1 136 ? 1.765 1.726 -2.168 1.00 87.38 136 TYR A CA 1
ATOM 1131 C C . TYR A 1 136 ? 0.772 2.062 -1.050 1.00 87.38 136 TYR A C 1
ATOM 1133 O O . TYR A 1 136 ? -0.420 1.822 -1.200 1.00 87.38 136 TYR A O 1
ATOM 1141 N N . ASP A 1 137 ? 1.259 2.643 0.047 1.00 91.88 137 ASP A N 1
ATOM 1142 C CA . ASP A 1 137 ? 0.472 3.009 1.219 1.00 91.88 137 ASP A CA 1
ATOM 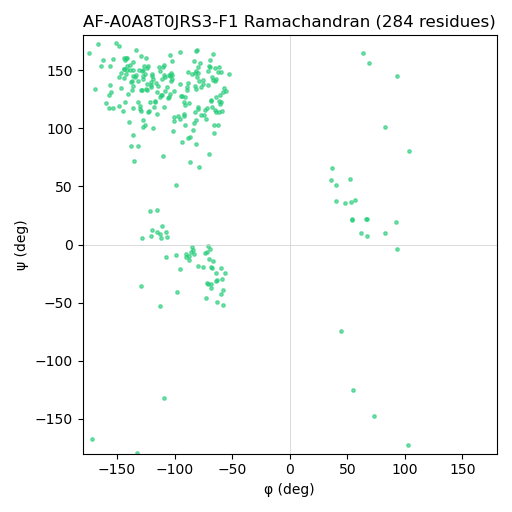1143 C C . ASP A 1 137 ? 1.053 4.286 1.858 1.00 91.88 137 ASP A C 1
ATOM 1145 O O . ASP A 1 137 ? 2.257 4.554 1.777 1.00 91.88 137 ASP A O 1
ATOM 1149 N N . TYR A 1 138 ? 0.188 5.104 2.454 1.00 91.12 138 TYR A N 1
ATOM 1150 C CA . TYR A 1 138 ? 0.522 6.420 3.012 1.00 91.12 138 TYR A CA 1
ATOM 1151 C C . TYR A 1 138 ? 0.548 6.449 4.554 1.00 91.12 138 TYR A C 1
ATOM 1153 O O . TYR A 1 138 ? 0.721 7.516 5.144 1.00 91.12 138 TYR A O 1
ATOM 1161 N N . GLY A 1 139 ? 0.403 5.290 5.201 1.00 91.50 139 GLY A N 1
ATOM 1162 C CA . GLY A 1 139 ? 0.567 5.080 6.636 1.00 91.50 139 GLY A CA 1
ATOM 1163 C C . GLY A 1 139 ? 1.830 4.285 6.987 1.00 91.50 139 GLY A C 1
ATOM 1164 O O . GLY A 1 139 ? 2.935 4.595 6.531 1.00 91.50 139 GLY A O 1
ATOM 1165 N N . LYS A 1 140 ? 1.673 3.267 7.841 1.00 92.56 140 LYS A N 1
ATOM 1166 C CA . LYS A 1 140 ? 2.738 2.350 8.276 1.00 92.56 140 LYS A CA 1
ATOM 1167 C C . LYS A 1 140 ? 2.792 1.150 7.350 1.00 92.56 140 LYS A C 1
ATOM 1169 O O . LYS A 1 140 ? 1.974 0.242 7.456 1.00 92.56 140 LYS A O 1
ATOM 1174 N N . TYR A 1 141 ? 3.774 1.157 6.460 1.00 93.75 141 TYR A N 1
ATOM 1175 C CA . TYR A 1 141 ? 3.953 0.127 5.449 1.00 93.75 141 TYR A CA 1
ATOM 1176 C C . TYR A 1 141 ? 5.399 0.157 4.947 1.00 93.75 141 TYR A C 1
ATOM 1178 O O . TYR A 1 141 ? 5.868 1.203 4.486 1.00 93.75 141 TYR A O 1
ATOM 1186 N N . TYR A 1 142 ? 6.113 -0.962 5.067 1.00 94.38 142 TYR A N 1
ATOM 1187 C CA . TYR A 1 142 ? 7.535 -1.040 4.729 1.00 94.38 142 TYR A CA 1
ATOM 1188 C C . TYR A 1 142 ? 7.948 -2.421 4.198 1.00 94.38 142 TYR A C 1
ATOM 1190 O O . TYR A 1 142 ? 7.177 -3.381 4.265 1.00 94.38 142 TYR A O 1
ATOM 1198 N N . ALA A 1 143 ? 9.179 -2.516 3.683 1.00 92.88 143 ALA A N 1
ATOM 1199 C CA . ALA A 1 143 ? 9.846 -3.751 3.246 1.00 92.88 143 ALA A CA 1
ATOM 1200 C C . ALA A 1 143 ? 9.057 -4.607 2.226 1.00 92.88 143 ALA A C 1
ATOM 120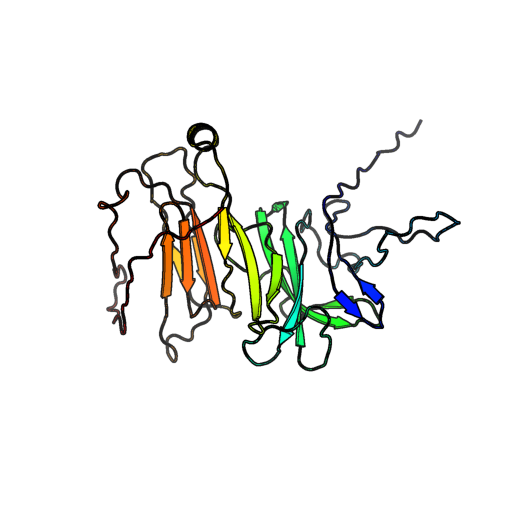2 O O . ALA A 1 143 ? 9.307 -5.803 2.076 1.00 92.88 143 ALA A O 1
ATOM 1203 N N . SER A 1 144 ? 8.101 -4.013 1.506 1.00 91.69 144 SER A N 1
ATOM 1204 C CA . SER A 1 144 ? 7.121 -4.756 0.712 1.00 91.69 144 SER A CA 1
ATOM 1205 C C . SER A 1 144 ? 7.712 -5.450 -0.511 1.00 91.69 144 SER A C 1
ATOM 1207 O O . SER A 1 144 ? 8.716 -5.014 -1.086 1.00 91.69 144 SER A O 1
ATOM 1209 N N . LYS A 1 145 ? 7.069 -6.541 -0.925 1.00 89.88 145 LYS A N 1
ATOM 1210 C CA . LYS A 1 145 ? 7.511 -7.374 -2.042 1.00 89.88 145 LYS A CA 1
ATOM 1211 C C . LYS A 1 145 ? 6.321 -8.003 -2.753 1.00 89.88 145 LYS A C 1
ATOM 1213 O O . LYS A 1 145 ? 5.328 -8.366 -2.118 1.00 89.88 145 LYS A O 1
ATOM 1218 N N . THR A 1 146 ? 6.427 -8.135 -4.070 1.00 86.00 146 THR A N 1
ATOM 1219 C CA . THR A 1 146 ? 5.431 -8.811 -4.896 1.00 86.00 146 THR A CA 1
ATOM 1220 C C . THR A 1 146 ? 5.848 -10.219 -5.299 1.00 86.00 146 THR A C 1
ATOM 1222 O O . THR A 1 146 ? 7.029 -10.558 -5.354 1.00 86.00 146 THR A O 1
ATOM 1225 N N . PHE A 1 147 ? 4.857 -11.035 -5.646 1.00 84.88 147 PHE A N 1
ATOM 1226 C CA . PHE A 1 147 ? 5.042 -12.244 -6.444 1.00 84.88 147 PHE A CA 1
ATOM 1227 C C . PHE A 1 147 ? 3.881 -12.413 -7.430 1.00 84.88 147 PHE A C 1
ATOM 1229 O O . PHE A 1 147 ? 2.808 -11.827 -7.260 1.00 84.88 147 PHE A O 1
ATOM 1236 N N . PHE A 1 148 ? 4.092 -13.208 -8.478 1.00 85.50 148 PHE A N 1
ATOM 1237 C CA . PHE A 1 148 ? 3.047 -13.546 -9.440 1.00 85.50 148 PHE A CA 1
ATOM 1238 C C . PHE A 1 148 ? 2.336 -14.845 -9.031 1.00 85.50 148 PHE A C 1
ATOM 1240 O O . PHE A 1 148 ? 2.960 -15.890 -8.874 1.00 85.50 148 PHE A O 1
ATOM 1247 N N . ASP A 1 149 ? 1.020 -14.765 -8.848 1.00 82.38 149 ASP A N 1
ATOM 1248 C CA . ASP A 1 149 ? 0.112 -15.892 -8.639 1.00 82.38 149 ASP A CA 1
ATOM 1249 C C . ASP A 1 149 ? -0.459 -16.282 -10.009 1.00 82.38 149 ASP A C 1
ATOM 1251 O O . ASP A 1 149 ? -1.489 -15.761 -10.449 1.00 82.38 149 ASP A O 1
ATOM 1255 N N . ASP A 1 150 ? 0.260 -17.166 -10.708 1.00 85.06 150 ASP A N 1
ATOM 1256 C CA . ASP A 1 150 ? -0.100 -17.627 -12.053 1.00 85.06 150 ASP A CA 1
ATOM 1257 C C . ASP A 1 150 ? -1.429 -18.407 -12.073 1.00 85.06 150 ASP A C 1
ATOM 1259 O O . ASP A 1 150 ? -2.205 -18.294 -13.024 1.00 85.06 150 ASP A O 1
ATOM 1263 N N . GLY A 1 151 ? -1.753 -19.120 -10.989 1.00 88.19 151 GLY A N 1
ATOM 1264 C CA . GLY A 1 151 ? -3.018 -19.846 -10.847 1.00 88.19 151 GLY A CA 1
ATOM 1265 C C . GLY A 1 151 ? -4.249 -18.932 -10.831 1.00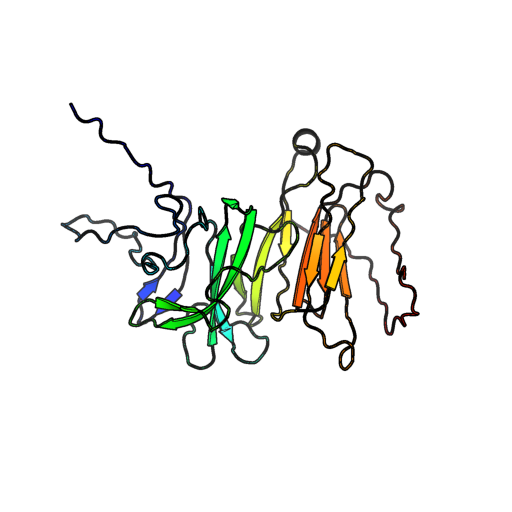 88.19 151 GLY A C 1
ATOM 1266 O O . GLY A 1 151 ? -5.340 -19.364 -11.198 1.00 88.19 151 GLY A O 1
ATOM 1267 N N . LYS A 1 152 ? -4.084 -17.658 -10.446 1.00 83.00 152 LYS A N 1
ATOM 1268 C CA . LYS A 1 152 ? -5.139 -16.627 -10.472 1.00 83.00 152 LYS A CA 1
ATOM 1269 C C . LYS A 1 152 ? -4.806 -15.433 -11.377 1.00 83.00 152 LYS A C 1
ATOM 1271 O O . LYS A 1 152 ? -5.488 -14.414 -11.287 1.00 83.00 152 LYS A O 1
ATOM 1276 N N . LYS A 1 153 ? -3.766 -15.547 -12.217 1.00 85.25 153 LYS A N 1
ATOM 1277 C CA . LYS A 1 153 ? -3.239 -14.510 -13.131 1.00 85.25 153 LYS A CA 1
ATOM 1278 C C . LYS A 1 153 ? -3.215 -13.111 -12.498 1.00 85.25 153 LYS A C 1
ATOM 1280 O O . LYS A 1 153 ? -3.736 -12.146 -13.054 1.00 85.25 153 LYS A O 1
ATOM 1285 N N . ARG A 1 154 ? -2.632 -12.996 -11.300 1.00 82.94 154 ARG A N 1
ATOM 1286 C CA . ARG A 1 154 ? -2.589 -11.749 -10.510 1.00 82.94 154 ARG A CA 1
ATOM 1287 C C . ARG A 1 154 ? -1.226 -11.547 -9.860 1.00 82.94 154 ARG A C 1
ATOM 1289 O O . ARG A 1 154 ? -0.563 -12.514 -9.499 1.00 82.94 154 ARG A O 1
ATOM 1296 N N . ARG A 1 155 ? -0.816 -10.295 -9.659 1.00 86.00 155 ARG A N 1
ATOM 1297 C CA . ARG A 1 155 ? 0.340 -9.972 -8.815 1.00 86.00 155 ARG A CA 1
ATOM 1298 C C . ARG A 1 155 ? -0.155 -9.742 -7.388 1.00 86.00 155 ARG A C 1
ATOM 1300 O O . ARG A 1 155 ? -1.101 -8.989 -7.183 1.00 86.00 155 ARG A O 1
ATOM 1307 N N . VAL A 1 156 ? 0.437 -10.437 -6.424 1.00 85.56 156 VAL A N 1
ATOM 1308 C CA . VAL A 1 156 ? 0.145 -10.279 -4.994 1.00 85.56 156 VAL A CA 1
ATOM 1309 C C . VAL A 1 156 ? 1.240 -9.412 -4.393 1.00 85.56 156 VAL A C 1
ATOM 1311 O O . VAL A 1 156 ? 2.414 -9.661 -4.650 1.00 85.56 156 VAL A O 1
ATOM 1314 N N . LEU A 1 157 ? 0.854 -8.407 -3.611 1.00 88.25 157 LEU A N 1
ATOM 1315 C CA . LEU A 1 157 ? 1.747 -7.504 -2.891 1.00 88.25 157 LEU A CA 1
ATOM 1316 C C . LEU A 1 157 ? 1.593 -7.754 -1.384 1.00 88.25 157 LEU A C 1
ATOM 1318 O O . LEU A 1 157 ? 0.479 -7.723 -0.861 1.00 88.25 157 LEU A O 1
ATOM 1322 N N . LEU A 1 158 ? 2.705 -7.993 -0.692 1.00 91.00 158 LEU A N 1
ATOM 1323 C CA . LEU A 1 158 ? 2.764 -8.126 0.766 1.00 91.00 158 LEU A CA 1
ATOM 1324 C C . LEU A 1 158 ? 3.627 -7.004 1.341 1.00 91.00 158 LEU A C 1
ATOM 1326 O O . LEU A 1 158 ? 4.676 -6.699 0.775 1.00 91.00 158 LEU A O 1
ATOM 1330 N N . GLY A 1 159 ? 3.206 -6.420 2.463 1.00 92.38 159 GLY A N 1
ATOM 1331 C CA . GLY A 1 159 ? 3.972 -5.408 3.196 1.00 92.38 159 GLY A CA 1
ATOM 1332 C C . GLY A 1 159 ? 4.119 -5.758 4.670 1.00 92.38 159 GLY A C 1
ATOM 1333 O O . GLY A 1 159 ? 3.232 -6.386 5.251 1.00 92.38 159 GLY A O 1
ATOM 1334 N N . TRP A 1 160 ? 5.233 -5.343 5.273 1.00 96.00 160 TRP A N 1
ATOM 1335 C CA . TRP A 1 160 ? 5.449 -5.417 6.715 1.00 96.00 160 TRP A CA 1
ATOM 1336 C C . TRP A 1 160 ? 4.926 -4.149 7.392 1.00 96.00 160 TRP A C 1
ATOM 1338 O O . TRP A 1 160 ? 5.122 -3.031 6.906 1.00 96.00 160 TRP A O 1
ATOM 1348 N N . VAL A 1 161 ? 4.271 -4.329 8.537 1.00 96.19 161 VAL A N 1
ATOM 1349 C CA . VAL A 1 161 ? 3.716 -3.250 9.354 1.00 96.19 161 VAL A CA 1
ATOM 1350 C C . VAL A 1 161 ? 4.225 -3.412 10.780 1.00 96.19 161 VAL A C 1
ATOM 1352 O O . VAL A 1 161 ? 3.717 -4.230 11.554 1.00 96.19 161 VAL A O 1
ATOM 1355 N N . ASN A 1 162 ? 5.236 -2.618 11.133 1.00 94.62 162 ASN A N 1
ATOM 1356 C CA . ASN A 1 162 ? 5.761 -2.559 12.493 1.00 94.62 162 ASN A CA 1
ATOM 1357 C C . ASN A 1 162 ? 4.736 -1.969 13.481 1.00 94.62 162 ASN A C 1
ATOM 1359 O O . ASN A 1 162 ? 3.740 -1.357 13.091 1.00 94.62 162 ASN A O 1
ATOM 1363 N N . GLU A 1 163 ? 4.968 -2.159 14.776 1.00 95.81 163 GLU A N 1
ATOM 1364 C CA . GLU A 1 163 ? 4.059 -1.692 15.826 1.00 95.81 163 GLU A CA 1
ATOM 1365 C C . GLU A 1 163 ? 4.034 -0.154 15.957 1.00 95.81 163 GLU A C 1
ATOM 1367 O O . GLU A 1 163 ? 4.969 0.536 15.545 1.00 95.81 163 GLU A O 1
ATOM 1372 N N . SER A 1 164 ? 2.957 0.385 16.540 1.00 94.50 164 SER A N 1
ATOM 1373 C CA . SER A 1 164 ? 2.898 1.757 17.102 1.00 94.50 164 SER A CA 1
ATOM 1374 C C . SER A 1 164 ? 2.692 1.754 18.625 1.00 94.50 164 SER A C 1
ATOM 1376 O O . SER A 1 164 ? 2.423 2.794 19.219 1.00 94.50 164 SER A O 1
ATOM 1378 N N . SER A 1 165 ? 2.803 0.594 19.274 1.00 92.94 165 SER A N 1
ATOM 1379 C CA . SER A 1 165 ? 2.930 0.490 20.730 1.00 92.94 165 SER A CA 1
ATOM 1380 C C . SER A 1 165 ? 4.372 0.750 21.172 1.00 92.94 165 SER A C 1
ATOM 1382 O O . SER A 1 165 ? 5.289 0.781 20.350 1.00 92.94 165 SER A O 1
ATOM 1384 N N . SER A 1 166 ? 4.591 0.951 22.473 1.00 93.81 166 SER A N 1
ATOM 1385 C CA . SER A 1 166 ? 5.950 1.116 22.993 1.00 93.81 166 SER A CA 1
ATOM 1386 C C . SER A 1 166 ? 6.740 -0.200 22.939 1.00 93.81 166 SER A C 1
ATOM 1388 O O . SER A 1 166 ? 6.168 -1.283 23.052 1.00 93.81 166 SER A O 1
ATOM 1390 N N . VAL A 1 167 ? 8.074 -0.127 22.860 1.00 94.50 167 VAL A N 1
ATOM 1391 C CA . VAL A 1 167 ? 8.949 -1.321 22.901 1.00 94.50 167 VAL A CA 1
ATOM 1392 C C . VAL A 1 167 ? 8.753 -2.129 24.197 1.00 94.50 167 VAL A C 1
ATOM 1394 O O . VAL A 1 167 ? 8.876 -3.351 24.196 1.00 94.50 167 VAL A O 1
ATOM 1397 N N . ALA A 1 168 ? 8.382 -1.472 25.301 1.00 95.38 168 ALA A N 1
ATOM 1398 C CA . ALA A 1 168 ? 8.022 -2.148 26.546 1.00 95.38 168 ALA A CA 1
ATOM 1399 C C . ALA A 1 168 ? 6.702 -2.935 26.432 1.00 95.38 168 ALA A C 1
ATOM 1401 O O . ALA A 1 168 ? 6.605 -4.034 26.975 1.00 95.38 168 ALA A O 1
ATOM 1402 N N . ASP A 1 169 ? 5.707 -2.415 25.707 1.00 94.31 169 ASP A N 1
ATOM 1403 C CA . ASP A 1 169 ? 4.457 -3.131 25.424 1.00 94.31 169 ASP A CA 1
ATOM 1404 C C . ASP A 1 169 ? 4.676 -4.293 24.438 1.00 94.31 169 ASP A C 1
ATOM 1406 O O . ASP A 1 169 ? 4.057 -5.344 24.591 1.00 94.31 169 ASP A O 1
ATOM 1410 N N . ASP A 1 170 ? 5.596 -4.145 23.478 1.00 96.19 170 ASP A N 1
ATOM 1411 C CA . ASP A 1 170 ? 6.017 -5.209 22.555 1.00 96.19 170 ASP A CA 1
ATOM 1412 C C . ASP A 1 170 ? 6.686 -6.379 23.294 1.00 96.19 170 ASP A C 1
ATOM 1414 O O . ASP A 1 170 ? 6.280 -7.532 23.139 1.00 96.19 170 ASP A O 1
ATOM 1418 N N . ILE A 1 171 ? 7.651 -6.086 24.173 1.00 95.94 171 ILE A N 1
ATOM 1419 C CA . ILE A 1 171 ? 8.282 -7.088 25.047 1.00 95.94 171 ILE A CA 1
ATOM 1420 C C . ILE A 1 171 ? 7.230 -7.752 25.949 1.00 95.94 171 ILE A C 1
ATOM 1422 O O . ILE A 1 171 ? 7.228 -8.971 26.111 1.00 95.94 171 ILE A O 1
ATOM 1426 N N . LYS A 1 172 ? 6.301 -6.968 26.508 1.00 96.19 172 LYS A N 1
ATOM 1427 C CA . LYS A 1 172 ? 5.253 -7.448 27.421 1.00 96.19 172 LYS A CA 1
ATOM 1428 C C . LYS A 1 172 ? 4.204 -8.338 26.744 1.00 96.19 172 LYS A C 1
ATOM 1430 O O . LYS A 1 172 ? 3.685 -9.238 27.402 1.00 96.19 172 LYS A O 1
ATOM 1435 N N . LYS A 1 173 ? 3.865 -8.094 25.472 1.00 95.38 173 LYS A N 1
ATOM 1436 C CA . LYS A 1 173 ? 2.920 -8.929 24.702 1.00 95.38 173 LYS A CA 1
ATOM 1437 C C . LYS A 1 173 ? 3.593 -10.109 23.988 1.00 95.38 173 LYS A C 1
ATOM 1439 O O . LYS A 1 173 ? 2.891 -11.014 23.549 1.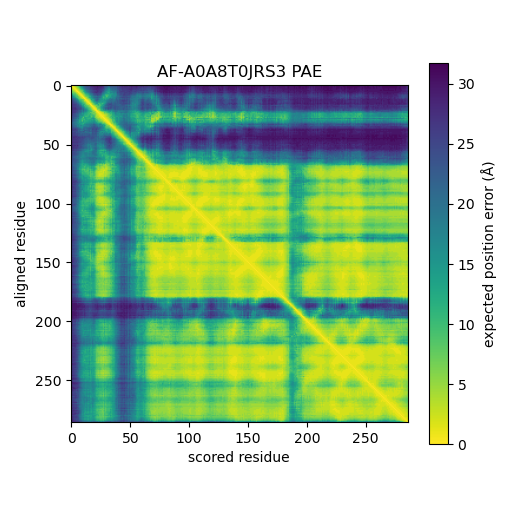00 95.38 173 LYS A O 1
ATOM 1444 N N . GLY A 1 174 ? 4.926 -10.114 23.894 1.00 96.94 174 GLY A N 1
ATOM 1445 C CA . GLY A 1 174 ? 5.728 -11.234 23.391 1.00 96.94 174 GLY A CA 1
ATOM 1446 C C . GLY A 1 174 ? 5.860 -11.328 21.866 1.00 96.94 174 GLY A C 1
ATOM 1447 O O . GLY A 1 174 ? 6.347 -12.340 21.372 1.00 96.94 174 GLY A O 1
ATOM 1448 N N . TRP A 1 175 ? 5.436 -10.309 21.114 1.00 96.44 175 TRP A N 1
ATOM 1449 C CA . TRP A 1 175 ? 5.522 -10.264 19.647 1.00 96.44 175 TRP A CA 1
ATOM 1450 C C . TRP A 1 175 ? 5.582 -8.818 19.135 1.00 96.44 175 TRP A C 1
ATOM 1452 O O . TRP A 1 175 ? 5.182 -7.892 19.838 1.00 96.44 175 TRP A O 1
ATOM 1462 N N . SER A 1 176 ? 6.072 -8.607 17.910 1.00 95.75 176 SER A N 1
ATOM 1463 C CA . SER A 1 176 ? 6.121 -7.287 17.264 1.00 95.75 176 SER A CA 1
ATOM 1464 C C . SER A 1 176 ? 6.147 -7.428 15.739 1.00 95.75 176 SER A C 1
ATOM 1466 O O . SER A 1 176 ? 6.941 -8.197 15.201 1.00 95.75 176 SER A O 1
ATOM 1468 N N . GLY A 1 177 ? 5.291 -6.674 15.045 1.00 95.62 177 GLY A N 1
ATOM 1469 C CA . GLY A 1 177 ? 5.157 -6.669 13.591 1.00 95.62 177 GLY A CA 1
ATOM 1470 C C . GLY A 1 177 ? 4.090 -7.635 13.069 1.00 95.62 177 GLY A C 1
ATOM 1471 O O . GLY A 1 177 ? 3.899 -8.727 13.597 1.00 95.62 177 GLY A O 1
ATOM 1472 N N . ILE A 1 178 ? 3.414 -7.227 11.992 1.00 95.75 178 ILE A N 1
ATOM 1473 C CA . ILE A 1 178 ? 2.475 -8.056 11.217 1.00 95.75 178 ILE A CA 1
ATOM 1474 C C . ILE A 1 178 ? 2.741 -7.904 9.713 1.00 95.75 178 ILE A C 1
ATOM 1476 O O . ILE A 1 178 ? 3.440 -6.979 9.291 1.00 95.75 178 ILE A O 1
ATOM 1480 N N . HIS A 1 179 ? 2.146 -8.780 8.905 1.00 93.62 179 HIS A N 1
ATOM 1481 C CA . HIS A 1 179 ? 2.051 -8.612 7.453 1.00 93.62 179 HIS A CA 1
ATOM 1482 C C . HIS A 1 179 ? 0.633 -8.198 7.052 1.00 93.62 179 HIS A C 1
ATOM 1484 O O . HIS A 1 179 ? -0.334 -8.659 7.655 1.00 93.62 179 HIS A O 1
ATOM 1490 N N . VAL A 1 180 ? 0.516 -7.377 6.007 1.00 90.06 180 VAL A N 1
ATOM 1491 C CA . VAL A 1 180 ? -0.763 -6.984 5.387 1.00 90.06 180 VAL A CA 1
ATOM 1492 C C . VAL A 1 180 ? -0.728 -7.196 3.870 1.00 90.06 180 VAL A C 1
ATOM 1494 O O . VAL A 1 180 ? 0.349 -7.329 3.274 1.00 90.06 180 VAL A O 1
ATOM 1497 N N . ILE A 1 181 ? -1.901 -7.227 3.231 1.00 76.12 181 ILE A N 1
ATOM 1498 C CA . ILE A 1 181 ? -2.037 -7.483 1.789 1.00 76.12 181 ILE A CA 1
ATOM 1499 C C . ILE A 1 181 ? -2.233 -6.152 1.062 1.00 76.12 181 ILE A C 1
ATOM 1501 O O . ILE A 1 181 ? -3.309 -5.562 1.091 1.00 76.12 181 ILE A O 1
ATOM 1505 N N . GLY A 1 182 ? -1.196 -5.697 0.357 1.00 65.06 182 GLY A N 1
ATOM 1506 C CA . GLY A 1 182 ? -1.233 -4.431 -0.369 1.00 65.06 182 GLY A CA 1
ATOM 1507 C C . GLY A 1 182 ? -2.265 -4.446 -1.501 1.00 65.06 182 GLY A C 1
ATOM 1508 O O . GLY A 1 182 ? -2.115 -5.171 -2.485 1.00 65.06 182 GLY A O 1
ATOM 1509 N N . GLY A 1 183 ? -3.302 -3.618 -1.375 1.00 58.31 183 GLY A N 1
ATOM 1510 C CA . GLY A 1 183 ? -4.202 -3.274 -2.476 1.00 58.31 183 GLY A CA 1
ATOM 1511 C C . GLY A 1 183 ? -3.593 -2.166 -3.334 1.00 58.31 183 GLY A C 1
ATOM 1512 O O . GLY A 1 183 ? -3.050 -1.210 -2.791 1.00 58.31 183 GLY A O 1
ATOM 1513 N N . MET A 1 184 ? -3.676 -2.281 -4.663 1.00 50.88 184 MET A N 1
ATOM 1514 C CA . MET A 1 184 ? -3.062 -1.315 -5.578 1.00 50.88 184 MET A CA 1
ATOM 1515 C C . MET A 1 184 ? -3.908 -1.098 -6.843 1.00 50.88 184 MET A C 1
ATOM 1517 O O . MET A 1 184 ? -4.032 -1.986 -7.685 1.00 50.88 184 MET A O 1
ATOM 1521 N N . LYS A 1 185 ? -4.426 0.122 -7.002 1.00 54.50 185 LYS A N 1
ATOM 1522 C CA . LYS A 1 185 ? -4.698 0.779 -8.291 1.00 54.50 185 LYS A CA 1
ATOM 1523 C C . LYS A 1 185 ? -3.938 2.113 -8.274 1.00 54.50 185 LYS A C 1
ATOM 1525 O O . LYS A 1 185 ? -3.710 2.653 -7.198 1.00 54.50 185 LYS A O 1
ATOM 1530 N N . SER A 1 186 ? -3.526 2.655 -9.419 1.00 36.91 186 SER A N 1
ATOM 1531 C CA . SER A 1 186 ? -2.723 3.891 -9.455 1.00 36.91 186 SER A CA 1
ATOM 1532 C C . SER A 1 186 ? -3.446 5.024 -10.184 1.00 36.91 186 SER A C 1
ATOM 1534 O O . SER A 1 186 ? -3.725 4.876 -11.371 1.00 36.91 186 SER A O 1
ATOM 1536 N N . SER A 1 187 ? -3.729 6.128 -9.477 1.00 36.12 187 SER A N 1
ATOM 1537 C CA . SER A 1 187 ? -3.715 7.518 -9.984 1.00 36.12 187 SER A CA 1
ATOM 1538 C C . SER A 1 187 ? -3.969 8.534 -8.842 1.00 36.12 187 SER A C 1
ATOM 1540 O O . SER A 1 187 ? -4.376 8.154 -7.742 1.00 36.12 187 SER A O 1
ATOM 1542 N N . SER A 1 188 ? -3.690 9.828 -9.064 1.00 33.50 188 SER A N 1
ATOM 1543 C CA . SER A 1 188 ? -3.623 10.888 -8.027 1.00 33.50 188 SER A CA 1
ATOM 1544 C C . SER A 1 188 ? -4.746 11.954 -8.004 1.00 33.50 188 SER A C 1
ATOM 1546 O O . SER A 1 188 ? -5.115 12.452 -9.057 1.00 33.50 188 SER A O 1
ATOM 1548 N N . SER A 1 189 ? -5.107 12.422 -6.791 1.00 29.67 189 SER A N 1
ATOM 1549 C CA . SER A 1 189 ? -5.750 13.722 -6.431 1.00 29.67 189 SER A CA 1
ATOM 1550 C C . SER A 1 189 ? -7.256 13.824 -6.066 1.00 29.67 189 SER A C 1
ATOM 1552 O O . SER A 1 189 ? -8.054 14.340 -6.842 1.00 29.67 189 SER A O 1
ATOM 1554 N N . ASN A 1 190 ? -7.608 13.482 -4.812 1.00 37.38 190 ASN A N 1
ATOM 1555 C CA . ASN A 1 190 ? -8.724 14.040 -4.004 1.00 37.38 190 ASN A CA 1
ATOM 1556 C C . ASN A 1 190 ? -8.620 13.573 -2.522 1.00 37.38 190 ASN A C 1
ATOM 1558 O O . ASN A 1 190 ? -8.336 12.405 -2.281 1.00 37.38 190 ASN A O 1
ATOM 1562 N N . SER A 1 191 ? -8.760 14.422 -1.497 1.00 33.16 191 SER A N 1
ATOM 1563 C CA . SER A 1 191 ? -8.259 14.088 -0.136 1.00 33.16 191 SER A CA 1
ATOM 1564 C C . SER A 1 191 ? -9.079 13.070 0.684 1.00 33.16 191 SER A C 1
ATOM 1566 O O . SER A 1 191 ? -10.299 13.160 0.798 1.00 33.16 191 SER A O 1
ATOM 1568 N N . VAL A 1 192 ? -8.372 12.158 1.367 1.00 41.19 192 VAL A N 1
ATOM 1569 C CA . VAL A 1 192 ? -8.886 11.251 2.412 1.00 41.19 192 VAL A CA 1
ATOM 1570 C C . VAL A 1 192 ? -7.947 11.299 3.625 1.00 41.19 192 VAL A C 1
ATOM 1572 O O . VAL A 1 192 ? -6.759 11.008 3.504 1.00 41.19 192 VAL A O 1
ATOM 1575 N N . ASN A 1 193 ? -8.477 11.647 4.804 1.00 34.41 193 ASN A N 1
ATOM 1576 C CA . ASN A 1 193 ? -7.716 11.799 6.052 1.00 34.41 193 ASN A CA 1
ATOM 1577 C C . ASN A 1 193 ? -8.223 10.843 7.145 1.00 34.41 193 ASN A C 1
ATOM 1579 O O . ASN A 1 193 ? -9.430 10.737 7.361 1.00 34.41 193 ASN A O 1
ATOM 1583 N N . TYR A 1 194 ? -7.302 10.214 7.876 1.00 43.19 194 TYR A N 1
ATOM 1584 C CA . TYR A 1 194 ? -7.562 9.276 8.970 1.00 43.19 194 TYR A CA 1
ATOM 1585 C C . TYR A 1 194 ? -6.984 9.789 10.292 1.00 43.19 194 TYR A C 1
ATOM 1587 O O . TYR A 1 194 ? -5.796 9.640 10.578 1.00 43.19 194 TYR A O 1
ATOM 1595 N N . PHE A 1 195 ? -7.851 10.368 11.126 1.00 40.81 195 PHE A N 1
ATOM 1596 C CA . PHE A 1 195 ? -7.508 10.829 12.473 1.00 40.81 195 PHE A CA 1
ATOM 1597 C C . PHE A 1 195 ? -7.414 9.655 13.453 1.00 40.81 195 PHE A C 1
ATOM 1599 O O . PHE A 1 195 ? -8.427 9.055 13.810 1.00 40.81 195 PHE A O 1
ATOM 1606 N N . ILE A 1 196 ? -6.206 9.351 13.936 1.00 45.03 196 ILE A N 1
ATOM 1607 C CA . ILE A 1 196 ? -5.950 8.180 14.791 1.00 45.03 196 ILE A CA 1
ATOM 1608 C C . ILE A 1 196 ? -5.623 8.618 16.219 1.00 45.03 196 ILE A C 1
ATOM 1610 O O . ILE A 1 196 ? -4.490 8.584 16.684 1.00 45.03 196 ILE A O 1
ATOM 1614 N N . ARG A 1 197 ? -6.667 9.003 16.959 1.00 55.03 197 ARG A N 1
ATOM 1615 C CA . ARG A 1 197 ? -6.612 9.197 18.422 1.00 55.03 197 ARG A CA 1
ATOM 1616 C C . ARG A 1 197 ? -7.171 7.968 19.144 1.00 55.03 197 ARG A C 1
ATOM 1618 O O . ARG A 1 197 ? -8.083 8.069 19.955 1.00 55.03 197 ARG A O 1
ATOM 1625 N N . SER A 1 198 ? -6.666 6.791 18.774 1.00 59.28 198 SER A N 1
ATOM 1626 C CA . SER A 1 198 ? -7.260 5.494 19.133 1.00 59.28 198 SER A CA 1
ATOM 1627 C C . SER A 1 198 ? -7.021 5.059 20.582 1.00 59.28 198 SER A C 1
ATOM 1629 O O . SER A 1 198 ? -7.753 4.206 21.077 1.00 59.28 198 SER A O 1
ATOM 1631 N N . SER A 1 199 ? -6.026 5.624 21.274 1.00 70.06 199 SER A N 1
ATOM 1632 C CA . SER A 1 199 ? -5.597 5.178 22.604 1.00 70.06 199 SER A CA 1
ATOM 1633 C C . SER A 1 199 ? -5.463 6.321 23.607 1.00 70.06 199 SER A C 1
ATOM 1635 O O . SER A 1 199 ? -5.103 7.440 23.248 1.00 70.06 199 SER A O 1
ATOM 1637 N N . LEU A 1 200 ? -5.688 6.005 24.887 1.00 80.00 200 LEU A N 1
ATOM 1638 C CA . LEU A 1 200 ? -5.345 6.879 26.015 1.00 80.00 200 LEU A CA 1
ATOM 1639 C C . LEU A 1 200 ? -3.896 6.676 26.504 1.00 80.00 200 LEU A C 1
ATOM 1641 O O . LEU A 1 200 ? -3.414 7.465 27.317 1.00 80.00 200 LEU A O 1
ATOM 1645 N N . ASN A 1 201 ? -3.191 5.640 26.026 1.00 83.19 201 ASN A N 1
ATOM 1646 C CA . ASN A 1 201 ? -1.776 5.441 26.334 1.00 83.19 201 ASN A CA 1
ATOM 1647 C C . ASN A 1 201 ? -0.918 6.442 25.542 1.00 83.19 201 ASN A C 1
ATOM 1649 O O . ASN A 1 201 ? -0.796 6.332 24.323 1.00 83.19 201 ASN A O 1
ATOM 1653 N N . LYS A 1 202 ? -0.295 7.392 26.249 1.00 83.06 202 LYS A N 1
ATOM 1654 C CA . LYS A 1 202 ? 0.583 8.423 25.667 1.00 83.06 202 LYS A CA 1
ATOM 1655 C C . LYS A 1 202 ? 1.917 7.880 25.136 1.00 83.06 202 LYS A C 1
ATOM 1657 O O . LYS A 1 202 ? 2.612 8.611 24.443 1.00 83.06 202 LYS A O 1
ATOM 1662 N N . ASN A 1 203 ? 2.268 6.634 25.464 1.00 86.12 203 ASN A N 1
ATOM 1663 C CA . ASN A 1 203 ? 3.497 5.984 24.998 1.00 86.12 203 ASN A CA 1
ATOM 1664 C C . ASN A 1 203 ? 3.330 5.308 23.626 1.00 86.12 203 ASN A C 1
ATOM 1666 O O . ASN A 1 203 ? 4.307 4.803 23.077 1.00 86.12 203 ASN A O 1
ATOM 1670 N N . ASN A 1 204 ? 2.105 5.272 23.092 1.00 84.88 204 ASN A N 1
ATOM 1671 C CA . ASN A 1 204 ? 1.847 4.825 21.731 1.00 84.88 204 ASN A CA 1
ATOM 1672 C C . ASN A 1 204 ? 2.106 5.968 20.743 1.00 84.88 204 ASN A C 1
ATOM 1674 O O . ASN A 1 204 ? 1.816 7.131 21.025 1.00 84.88 204 ASN A O 1
ATOM 1678 N N . ASP A 1 205 ? 2.560 5.615 19.549 1.00 84.44 205 ASP A N 1
ATOM 1679 C CA . ASP A 1 205 ? 2.504 6.492 18.388 1.00 84.44 205 ASP A CA 1
ATOM 1680 C C . ASP A 1 205 ? 1.032 6.691 17.965 1.00 84.44 205 ASP A C 1
ATOM 1682 O O . ASP A 1 205 ? 0.293 5.732 17.732 1.00 84.44 205 ASP A O 1
ATOM 1686 N N . LEU A 1 206 ? 0.604 7.957 17.920 1.00 82.56 206 LEU A N 1
ATOM 1687 C CA . LEU A 1 206 ? -0.751 8.405 17.568 1.00 82.56 206 LEU A CA 1
ATOM 1688 C C . LEU A 1 206 ? -0.745 9.234 16.269 1.00 82.56 206 LEU A C 1
ATOM 1690 O O . LEU A 1 206 ? -1.547 10.160 16.099 1.00 82.56 206 LEU A O 1
ATOM 1694 N N . THR A 1 207 ? 0.201 8.951 15.367 1.00 83.75 207 THR A N 1
ATOM 1695 C CA . THR A 1 207 ? 0.314 9.644 14.082 1.00 83.75 207 THR A CA 1
ATOM 1696 C C . THR A 1 207 ? -0.979 9.509 13.276 1.00 83.75 207 THR A C 1
ATOM 1698 O O . THR A 1 207 ? -1.561 8.438 13.119 1.00 83.75 207 THR A O 1
ATOM 1701 N N . THR A 1 208 ? -1.444 10.649 12.774 1.00 80.56 208 THR A N 1
ATOM 1702 C CA . THR A 1 208 ? -2.608 10.776 11.896 1.00 80.56 208 THR A CA 1
ATOM 1703 C C . THR A 1 208 ? -2.128 10.751 10.450 1.00 80.56 208 THR A C 1
ATOM 1705 O O . THR A 1 208 ? -1.233 11.513 10.091 1.00 80.56 208 THR A O 1
ATOM 1708 N N . TYR A 1 209 ? -2.718 9.880 9.632 1.00 85.38 209 TYR A N 1
ATOM 1709 C CA . TYR A 1 209 ? -2.311 9.657 8.243 1.00 85.38 209 TYR A CA 1
ATOM 1710 C C . TYR A 1 209 ? -3.351 10.213 7.269 1.00 85.38 209 TYR A C 1
ATOM 1712 O O . TYR A 1 209 ? -4.533 10.324 7.593 1.00 85.38 209 TYR A O 1
ATOM 1720 N N . GLY A 1 210 ? -2.927 10.556 6.057 1.00 81.31 210 GLY A N 1
ATOM 1721 C CA . GLY A 1 210 ? -3.801 11.107 5.026 1.00 81.31 210 GLY A CA 1
ATOM 1722 C C . GLY A 1 210 ? -3.151 11.027 3.653 1.00 81.31 210 GLY A C 1
ATOM 1723 O O . GLY A 1 210 ? -1.926 10.984 3.539 1.00 81.31 210 GLY A O 1
ATOM 1724 N N . THR A 1 211 ? -3.969 10.970 2.607 1.00 81.69 211 THR A N 1
ATOM 1725 C CA . THR A 1 211 ? -3.504 10.909 1.217 1.00 81.69 211 THR A CA 1
ATOM 1726 C C . THR A 1 211 ? -4.516 11.537 0.265 1.00 81.69 211 THR A C 1
ATOM 1728 O O . THR A 1 211 ? -5.620 11.911 0.665 1.00 81.69 211 THR A O 1
ATOM 1731 N N . PHE A 1 212 ? -4.143 11.652 -1.005 1.00 80.94 212 PHE A N 1
ATOM 1732 C CA . PHE A 1 212 ? -5.017 12.109 -2.073 1.00 80.94 212 PHE A CA 1
ATOM 1733 C C . PHE A 1 212 ? -5.242 10.985 -3.095 1.00 80.94 212 PHE A C 1
ATOM 1735 O O . PHE A 1 212 ? -4.304 10.369 -3.585 1.00 80.94 212 PHE A O 1
ATOM 1742 N N . VAL A 1 213 ? -6.505 10.765 -3.439 1.00 78.38 213 VAL A N 1
ATOM 1743 C CA . VAL A 1 213 ? -7.071 9.640 -4.182 1.00 78.38 213 VAL A CA 1
ATOM 1744 C C . VAL A 1 213 ? -7.777 10.184 -5.421 1.00 78.38 213 VAL A C 1
ATOM 1746 O O . VAL A 1 213 ? -8.760 10.901 -5.275 1.00 78.38 213 VAL A O 1
ATOM 1749 N N . ASP A 1 214 ? -7.305 9.877 -6.627 1.00 76.00 214 ASP A N 1
ATOM 1750 C CA . ASP A 1 214 ? -7.928 10.389 -7.859 1.00 76.00 214 ASP A CA 1
ATOM 1751 C C . ASP A 1 214 ? -9.398 9.975 -7.964 1.00 76.00 214 ASP A C 1
ATOM 1753 O O . ASP A 1 214 ? -9.708 8.787 -8.039 1.00 76.00 214 ASP A O 1
ATOM 1757 N N . VAL A 1 215 ? -10.308 10.942 -7.921 1.00 77.25 215 VAL A N 1
ATOM 1758 C CA . VAL A 1 215 ? -11.746 10.761 -8.144 1.00 77.25 215 VAL A CA 1
ATOM 1759 C C . VAL A 1 215 ? -12.279 12.119 -8.579 1.00 77.25 215 VAL A C 1
ATOM 1761 O O . VAL A 1 215 ? -12.247 13.057 -7.781 1.00 77.25 215 VAL A O 1
ATOM 1764 N N . ASN A 1 216 ? -12.815 12.248 -9.795 1.00 82.94 216 ASN A N 1
ATOM 1765 C CA . ASN A 1 216 ? -13.548 13.459 -10.172 1.00 82.94 216 ASN A CA 1
ATOM 1766 C C . ASN A 1 216 ? -14.906 13.469 -9.439 1.00 82.94 216 ASN A C 1
ATOM 1768 O O . ASN A 1 216 ? -15.790 12.700 -9.822 1.00 82.94 216 ASN A O 1
ATOM 1772 N N . PRO A 1 217 ? -15.130 14.331 -8.428 1.00 81.44 217 PRO A N 1
ATOM 1773 C CA . PRO A 1 217 ? -16.316 14.248 -7.574 1.00 81.44 217 PRO A CA 1
ATOM 1774 C C . PRO A 1 217 ? -17.597 14.725 -8.280 1.00 81.44 217 PRO A C 1
ATOM 1776 O O . PRO A 1 217 ? -18.688 14.583 -7.735 1.00 81.44 217 PRO A O 1
ATOM 1779 N N . LEU A 1 218 ? -17.472 15.293 -9.487 1.00 83.81 218 LEU A N 1
ATOM 1780 C CA . LEU A 1 218 ? -18.589 15.697 -10.345 1.00 83.81 218 LEU A CA 1
ATOM 1781 C C . LEU A 1 218 ? -19.049 14.575 -11.296 1.00 83.81 218 LEU A C 1
ATOM 1783 O O . LEU A 1 218 ? -20.074 14.723 -11.956 1.00 83.81 218 LEU A O 1
ATOM 1787 N N . GLN A 1 219 ? -18.289 13.478 -11.401 1.00 84.56 219 GLN A N 1
ATOM 1788 C CA . GLN A 1 219 ? -18.529 12.378 -12.351 1.00 84.56 219 GLN A CA 1
ATOM 1789 C C . GLN A 1 219 ? -18.543 10.999 -11.676 1.00 84.56 219 GLN A C 1
ATOM 1791 O O . GLN A 1 219 ? -19.333 10.132 -12.049 1.00 84.56 219 GLN A O 1
ATOM 1796 N N . GLU A 1 220 ? -17.701 10.794 -10.665 1.00 84.12 220 GLU A N 1
ATOM 1797 C CA . GLU A 1 220 ? -17.544 9.541 -9.932 1.00 84.12 220 GLU A CA 1
ATOM 1798 C C . GLU A 1 220 ? -18.017 9.678 -8.474 1.00 84.12 220 GLU A C 1
ATOM 1800 O O . GLU A 1 220 ? -17.977 10.750 -7.868 1.00 84.12 220 GLU A O 1
ATOM 1805 N N . LYS A 1 221 ? -18.449 8.563 -7.874 1.00 88.00 221 LYS A N 1
ATOM 1806 C CA . LYS A 1 221 ? -18.798 8.505 -6.447 1.00 88.00 221 LYS A CA 1
ATOM 1807 C C . LYS A 1 221 ? -17.565 8.158 -5.622 1.00 88.00 221 LYS A C 1
ATOM 1809 O O . LYS A 1 221 ? -16.902 7.163 -5.902 1.00 88.00 221 LYS A O 1
ATOM 1814 N N . LEU A 1 222 ? -17.330 8.897 -4.538 1.00 90.38 222 LEU A N 1
ATOM 1815 C CA . LEU A 1 222 ? -16.332 8.520 -3.536 1.00 90.38 222 LEU A CA 1
ATOM 1816 C C . LEU A 1 222 ? -16.683 7.150 -2.930 1.00 90.38 222 LEU A C 1
ATOM 1818 O O . LEU A 1 222 ? -17.764 6.958 -2.370 1.00 90.38 222 LEU A O 1
ATOM 1822 N N . SER A 1 223 ? -15.752 6.203 -3.036 1.00 90.62 223 SER A N 1
ATOM 1823 C CA . SER A 1 223 ? -15.841 4.872 -2.431 1.00 90.62 223 SER A CA 1
ATOM 1824 C C . SER A 1 223 ? -14.825 4.733 -1.301 1.00 90.62 223 SER A C 1
ATOM 1826 O O . SER A 1 223 ? -13.678 5.158 -1.469 1.00 90.62 223 SER A O 1
ATOM 1828 N N . LEU A 1 224 ? -15.200 4.050 -0.222 1.00 92.31 224 LEU A N 1
ATOM 1829 C CA . LEU A 1 224 ? -14.297 3.721 0.875 1.00 92.31 224 LEU A CA 1
ATOM 1830 C C . LEU A 1 224 ? -14.510 2.273 1.318 1.00 92.31 224 LEU A C 1
ATOM 1832 O O . LEU A 1 224 ? -15.646 1.848 1.532 1.00 92.31 224 LEU A O 1
ATOM 1836 N N . ARG A 1 225 ? -13.417 1.527 1.479 1.00 92.44 225 ARG A N 1
ATOM 1837 C CA . ARG A 1 225 ? -13.395 0.225 2.155 1.00 92.44 225 ARG A CA 1
ATOM 1838 C C . ARG A 1 225 ? -12.371 0.294 3.275 1.00 92.44 225 ARG A C 1
ATOM 1840 O O . ARG A 1 225 ? -11.242 0.698 3.031 1.00 92.44 225 ARG A O 1
ATOM 1847 N N . THR A 1 226 ? -12.737 -0.175 4.460 1.00 93.19 226 THR A N 1
ATOM 1848 C CA . THR A 1 226 ? -11.808 -0.325 5.581 1.00 93.19 226 THR A CA 1
ATOM 1849 C C . THR A 1 226 ? -11.907 -1.747 6.124 1.00 93.19 226 THR A C 1
ATOM 1851 O O . THR A 1 226 ? -13.009 -2.264 6.312 1.00 93.19 226 THR A O 1
ATOM 1854 N N . LEU A 1 227 ? -10.759 -2.387 6.336 1.00 93.56 227 LEU A N 1
ATOM 1855 C CA . LEU A 1 227 ? -10.614 -3.603 7.129 1.00 93.56 227 LEU A CA 1
ATOM 1856 C C . LEU A 1 227 ? -10.214 -3.185 8.546 1.00 93.56 227 LEU A C 1
ATOM 1858 O O . LEU A 1 227 ? -9.398 -2.280 8.717 1.00 93.56 227 LEU A O 1
ATOM 1862 N N . ILE A 1 228 ? -10.807 -3.824 9.550 1.00 93.19 228 ILE A N 1
ATOM 1863 C CA . ILE A 1 228 ? -10.520 -3.582 10.966 1.00 93.19 228 ILE A CA 1
ATOM 1864 C C . ILE A 1 228 ? -10.267 -4.947 11.593 1.00 93.19 228 ILE A C 1
ATOM 1866 O O . ILE A 1 228 ? -11.174 -5.778 11.616 1.00 93.19 228 ILE A O 1
ATOM 1870 N N . ASP A 1 229 ? -9.052 -5.170 12.084 1.00 93.31 229 ASP A N 1
ATOM 1871 C CA . ASP A 1 229 ? -8.658 -6.415 12.741 1.00 93.31 229 ASP A CA 1
ATOM 1872 C C . ASP A 1 229 ? -7.852 -6.093 14.006 1.00 93.31 229 ASP A C 1
ATOM 1874 O O . ASP A 1 229 ? -6.654 -5.821 13.953 1.00 93.31 229 ASP A O 1
ATOM 1878 N N . HIS A 1 230 ? -8.555 -6.040 15.144 1.00 93.19 230 HIS A N 1
ATOM 1879 C CA . HIS A 1 230 ? -8.072 -5.734 16.499 1.00 93.19 230 HIS A CA 1
ATOM 1880 C C . HIS A 1 230 ? -7.108 -4.535 16.643 1.00 93.19 230 HIS A C 1
ATOM 1882 O O . HIS A 1 230 ? -7.504 -3.497 17.173 1.00 93.19 230 HIS A O 1
ATOM 1888 N N . SER A 1 231 ? -5.844 -4.689 16.230 1.00 93.75 231 SER A N 1
ATOM 1889 C CA . SER A 1 231 ? -4.784 -3.674 16.321 1.00 93.75 231 SER A CA 1
ATOM 1890 C C . SER A 1 231 ? -4.306 -3.106 14.979 1.00 93.75 231 SER A C 1
ATOM 1892 O O . SER A 1 231 ? -3.345 -2.333 14.956 1.00 93.75 231 SER A O 1
ATOM 1894 N N . VAL A 1 232 ? -4.940 -3.465 13.859 1.00 94.31 232 VAL A N 1
ATOM 1895 C CA . VAL A 1 232 ? -4.673 -2.895 12.530 1.00 94.31 232 VAL A CA 1
ATOM 1896 C C . VAL A 1 232 ? -5.953 -2.385 11.869 1.00 94.31 232 VAL A C 1
ATOM 1898 O O . VAL A 1 232 ? -7.039 -2.946 12.032 1.00 94.31 232 VAL A O 1
ATOM 1901 N N . VAL A 1 233 ? -5.806 -1.289 11.127 1.00 93.81 233 VAL A N 1
ATOM 1902 C CA . VAL A 1 233 ? -6.830 -0.718 10.254 1.00 93.81 233 VAL A CA 1
ATOM 1903 C C . VAL A 1 233 ? -6.200 -0.486 8.881 1.00 93.81 233 VAL A C 1
ATOM 1905 O O . VAL A 1 233 ? -5.295 0.337 8.756 1.00 93.81 233 VAL A O 1
ATOM 1908 N N . GLU A 1 234 ? -6.678 -1.196 7.860 1.00 93.75 234 GLU A N 1
ATOM 1909 C CA . GLU A 1 234 ? -6.277 -1.009 6.456 1.00 93.75 234 GLU A CA 1
ATOM 1910 C C . GLU A 1 234 ? -7.410 -0.307 5.708 1.00 93.75 234 GLU A C 1
ATOM 1912 O O . GLU A 1 234 ? -8.555 -0.762 5.742 1.00 93.75 234 GLU A O 1
ATOM 1917 N N . SER A 1 235 ? -7.125 0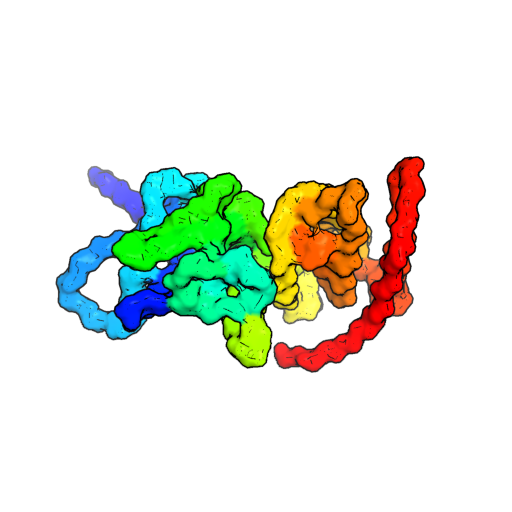.804 5.035 1.00 92.31 235 SER A N 1
ATOM 1918 C CA . SER A 1 235 ? -8.144 1.643 4.402 1.00 92.31 235 SER A CA 1
ATOM 1919 C C . SER A 1 235 ? -7.833 1.960 2.948 1.00 92.31 235 SER A C 1
ATOM 1921 O O . SER A 1 235 ? -6.735 2.390 2.617 1.00 92.31 235 SER A O 1
ATOM 1923 N N . PHE A 1 236 ? -8.841 1.793 2.095 1.00 90.50 236 PHE A N 1
ATOM 1924 C CA . PHE A 1 236 ? -8.754 1.837 0.641 1.00 90.50 236 PHE A CA 1
ATOM 1925 C C . PHE A 1 236 ? -9.775 2.853 0.108 1.00 90.50 236 PHE A C 1
ATOM 1927 O O . PHE A 1 236 ? -10.981 2.583 0.066 1.00 90.50 236 PHE A O 1
ATOM 1934 N N . GLY A 1 237 ? -9.296 4.037 -0.275 1.00 88.75 237 GLY A N 1
ATOM 1935 C CA . GLY A 1 237 ? -10.095 5.080 -0.922 1.00 88.75 237 GLY A CA 1
ATOM 1936 C C . GLY A 1 237 ? -10.114 4.915 -2.443 1.00 88.75 237 GLY A C 1
ATOM 1937 O O . GLY A 1 237 ? -9.144 4.426 -3.024 1.00 88.75 237 GLY A O 1
ATOM 1938 N N . GLY A 1 238 ? -11.215 5.315 -3.093 1.00 87.25 238 GLY A N 1
ATOM 1939 C CA . GLY A 1 238 ? -11.337 5.343 -4.563 1.00 87.25 238 GLY A CA 1
ATOM 1940 C C . GLY A 1 238 ? -10.964 4.010 -5.217 1.00 87.25 238 GLY A C 1
ATOM 1941 O O . GLY A 1 238 ? -10.025 3.940 -5.999 1.00 87.25 238 GLY A O 1
ATOM 1942 N N . GLU A 1 239 ? -11.628 2.929 -4.806 1.00 84.81 239 GLU A N 1
ATOM 1943 C CA . GLU A 1 239 ? -11.344 1.541 -5.201 1.00 84.81 239 GLU A CA 1
ATOM 1944 C C . GLU A 1 239 ? -9.895 1.049 -4.987 1.00 84.81 239 GLU A C 1
ATOM 1946 O O . GLU A 1 239 ? -9.476 0.075 -5.617 1.00 84.81 239 GLU A O 1
ATOM 1951 N N . GLY A 1 240 ? -9.132 1.690 -4.096 1.00 82.50 240 GLY A N 1
ATOM 1952 C CA . GLY A 1 240 ? -7.715 1.389 -3.868 1.00 82.50 240 GLY A CA 1
ATOM 1953 C C . GLY A 1 240 ? -6.751 2.226 -4.714 1.00 82.50 240 GLY A C 1
ATOM 1954 O O . GLY A 1 240 ? -5.602 1.824 -4.870 1.00 82.50 240 GLY A O 1
ATOM 1955 N N . ARG A 1 241 ? -7.196 3.376 -5.248 1.00 81.94 241 ARG A N 1
ATOM 1956 C CA . ARG A 1 241 ? -6.321 4.427 -5.809 1.00 81.94 241 ARG A CA 1
ATOM 1957 C C . ARG A 1 241 ? -5.474 5.126 -4.731 1.00 81.94 241 ARG A C 1
ATOM 1959 O O . ARG A 1 241 ? -4.449 5.713 -5.053 1.00 81.94 241 ARG A O 1
ATOM 1966 N N . GLY A 1 242 ? -5.872 5.047 -3.457 1.00 85.62 242 GLY A N 1
ATOM 1967 C CA . GLY A 1 242 ? -5.014 5.402 -2.325 1.00 85.62 242 GLY A CA 1
ATOM 1968 C C . GLY A 1 242 ? -5.287 4.533 -1.101 1.00 85.62 242 GLY A C 1
ATOM 1969 O O . GLY A 1 242 ? -6.446 4.304 -0.739 1.00 85.62 242 GLY A O 1
ATOM 1970 N N . CYS A 1 243 ? -4.208 4.062 -0.476 1.00 90.06 243 CYS A N 1
ATOM 1971 C CA . CYS A 1 243 ? -4.227 3.118 0.640 1.00 90.06 243 CYS A CA 1
ATOM 1972 C C . CYS A 1 243 ? -3.548 3.722 1.878 1.00 90.06 243 CYS A C 1
ATOM 1974 O O . CYS A 1 243 ? -2.541 4.426 1.756 1.00 90.06 243 CYS A O 1
ATOM 1976 N N . ILE A 1 244 ? -4.119 3.481 3.058 1.00 92.00 244 ILE A N 1
ATOM 1977 C CA . ILE A 1 244 ? -3.575 3.885 4.360 1.00 92.00 244 ILE A CA 1
ATOM 1978 C C . ILE A 1 244 ? -3.728 2.719 5.337 1.00 92.00 244 ILE A C 1
ATOM 1980 O O . ILE A 1 244 ? -4.847 2.340 5.691 1.00 92.00 244 ILE A O 1
ATOM 1984 N N . THR A 1 245 ? -2.601 2.216 5.824 1.00 93.44 245 THR A N 1
ATOM 1985 C CA . THR A 1 245 ? -2.508 1.177 6.846 1.00 93.44 245 THR A CA 1
ATOM 1986 C C . THR A 1 245 ? -2.009 1.784 8.148 1.00 93.44 245 THR A C 1
ATOM 1988 O O . THR A 1 245 ? -1.028 2.526 8.170 1.00 93.44 245 THR A O 1
ATOM 1991 N N . ALA A 1 246 ? -2.668 1.479 9.263 1.00 93.19 246 ALA A N 1
ATOM 1992 C CA . ALA A 1 246 ? -2.292 2.013 10.564 1.00 93.19 246 ALA A CA 1
ATOM 1993 C C . ALA A 1 246 ? -2.440 0.990 11.687 1.00 93.19 246 ALA A C 1
ATOM 1995 O O . ALA A 1 246 ? -3.273 0.084 11.630 1.00 93.19 246 ALA A O 1
ATOM 1996 N N . ARG A 1 247 ? -1.639 1.170 12.741 1.00 94.00 247 ARG A N 1
ATOM 1997 C CA . ARG A 1 247 ? -1.676 0.346 13.950 1.00 94.00 247 ARG A CA 1
ATOM 1998 C C . ARG A 1 247 ? -2.312 1.114 15.096 1.00 94.00 247 ARG A C 1
ATOM 2000 O O . ARG A 1 247 ? -2.042 2.295 15.290 1.00 94.00 247 ARG A O 1
ATOM 2007 N N . VAL A 1 248 ? -3.191 0.442 15.828 1.00 92.75 248 VAL A N 1
ATOM 2008 C CA . VAL A 1 248 ? -4.042 1.035 16.863 1.00 92.75 248 VAL A CA 1
ATOM 2009 C C . VAL A 1 248 ? -4.083 0.131 18.086 1.00 92.75 248 VAL A C 1
ATOM 2011 O O . VAL A 1 248 ? -4.145 -1.084 17.962 1.00 92.75 248 VAL A O 1
ATOM 2014 N N . TYR A 1 249 ? -4.066 0.714 19.283 1.00 93.00 249 TYR A N 1
ATOM 2015 C CA . TYR A 1 249 ? -4.091 -0.051 20.536 1.00 93.00 249 TYR A CA 1
ATOM 2016 C C . TYR A 1 249 ? -5.101 0.598 21.489 1.00 93.00 249 TYR A C 1
ATOM 2018 O O . TYR A 1 249 ? -4.711 1.309 22.425 1.00 93.00 249 TYR A O 1
ATOM 2026 N N . PRO A 1 250 ? -6.409 0.464 21.201 1.00 90.31 250 PRO A N 1
ATOM 2027 C CA . PRO A 1 250 ? -7.450 1.091 21.999 1.00 90.31 250 PRO A CA 1
ATOM 2028 C C . PRO A 1 250 ? -7.482 0.530 23.419 1.00 90.31 250 PRO A C 1
ATOM 2030 O O . PRO A 1 250 ? -7.308 -0.663 23.637 1.00 90.31 250 PRO A O 1
ATOM 2033 N N . THR A 1 251 ? -7.735 1.401 24.396 1.00 88.44 251 THR A N 1
ATOM 2034 C CA . THR A 1 251 ? -7.885 1.028 25.815 1.00 88.44 251 THR A CA 1
ATOM 2035 C C . THR A 1 251 ? -9.350 0.829 26.224 1.00 88.44 251 THR A C 1
ATOM 2037 O O . THR A 1 251 ? -9.640 0.145 27.206 1.00 88.44 251 THR A O 1
ATOM 2040 N N . LEU A 1 252 ? -10.285 1.412 25.465 1.00 88.06 252 LEU A N 1
ATOM 2041 C CA . LEU A 1 252 ? -11.728 1.378 25.732 1.00 88.06 252 LEU A CA 1
ATOM 2042 C C . LEU A 1 252 ? -12.491 0.569 24.673 1.00 88.06 252 LEU A C 1
ATOM 2044 O O . LEU A 1 252 ? -13.207 -0.365 25.021 1.00 88.06 252 LEU A O 1
ATOM 2048 N N . ALA A 1 253 ? -12.294 0.885 23.390 1.00 88.00 253 ALA A N 1
ATOM 2049 C CA . ALA A 1 253 ? -12.931 0.211 22.257 1.00 88.00 253 ALA A CA 1
ATOM 2050 C C . ALA A 1 253 ? -12.241 -1.131 21.930 1.00 88.00 253 ALA A C 1
ATOM 2052 O O . ALA A 1 253 ? -11.588 -1.275 20.901 1.00 88.00 253 ALA A O 1
ATOM 2053 N N . ILE A 1 254 ? -12.345 -2.092 22.850 1.00 86.75 254 ILE A N 1
ATOM 2054 C CA . ILE A 1 254 ? -11.781 -3.445 22.738 1.00 86.75 254 ILE A CA 1
ATOM 2055 C C . ILE A 1 254 ? -12.937 -4.450 22.682 1.00 86.75 254 ILE A C 1
ATOM 2057 O O . ILE A 1 254 ? -13.863 -4.346 23.487 1.00 86.75 254 ILE A O 1
ATOM 2061 N N . ASN A 1 255 ? -12.842 -5.439 21.788 1.00 86.94 255 ASN A N 1
ATOM 2062 C CA . ASN A 1 255 ? -13.808 -6.529 21.606 1.00 86.94 255 ASN A CA 1
ATOM 2063 C C . ASN A 1 255 ? -15.245 -6.019 21.368 1.00 86.94 255 ASN A C 1
ATOM 2065 O O . ASN A 1 255 ? -15.473 -5.212 20.472 1.00 86.94 255 ASN A O 1
ATOM 2069 N N . ASP A 1 256 ? -16.203 -6.472 22.172 1.00 88.88 256 ASP A N 1
ATOM 2070 C CA . ASP A 1 256 ? -17.624 -6.105 22.169 1.00 88.88 256 ASP A CA 1
ATOM 2071 C C . ASP A 1 256 ? -17.884 -4.606 22.405 1.0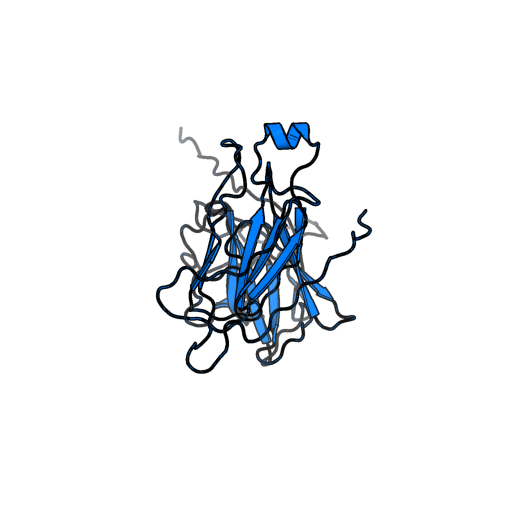0 88.88 256 ASP A C 1
ATOM 2073 O O . ASP A 1 256 ? -18.931 -4.088 22.022 1.00 88.88 256 ASP A O 1
ATOM 2077 N N . ARG A 1 257 ? -16.913 -3.885 22.982 1.00 90.44 257 ARG A N 1
ATOM 2078 C CA . ARG A 1 257 ? -16.967 -2.427 23.174 1.00 90.44 257 ARG A CA 1
ATOM 2079 C C . ARG A 1 257 ? -16.490 -1.633 21.951 1.00 90.44 257 ARG A C 1
ATOM 2081 O O . ARG A 1 257 ? -16.495 -0.403 21.992 1.00 90.44 257 ARG A O 1
ATOM 2088 N N . ALA A 1 258 ? -16.048 -2.293 20.878 1.00 90.31 258 ALA A N 1
ATOM 2089 C CA . ALA A 1 258 ? -15.737 -1.633 19.614 1.00 90.31 258 ALA A CA 1
ATOM 2090 C C . ALA A 1 258 ? -17.026 -1.302 18.839 1.00 90.31 258 ALA A C 1
ATOM 2092 O O . ALA A 1 258 ? -17.935 -2.120 18.729 1.00 90.31 258 ALA A O 1
ATOM 2093 N N . GLN A 1 259 ? -17.104 -0.090 18.288 1.00 90.75 259 GLN A N 1
ATOM 2094 C CA . GLN A 1 259 ? -18.285 0.422 17.590 1.00 90.75 259 GLN A CA 1
ATOM 2095 C C . GLN A 1 259 ? -17.872 1.101 16.281 1.00 90.75 259 GLN A C 1
ATOM 2097 O O . GLN A 1 259 ? -16.823 1.742 16.212 1.00 90.75 259 GLN A O 1
ATOM 2102 N N . ILE A 1 260 ? -18.704 0.965 15.246 1.00 90.44 260 ILE A N 1
ATOM 2103 C CA . ILE A 1 260 ? -18.463 1.525 13.911 1.00 90.44 260 ILE A CA 1
ATOM 2104 C C . ILE A 1 260 ? -19.482 2.633 13.655 1.00 90.44 260 ILE A C 1
ATOM 2106 O O . ILE A 1 260 ? -20.685 2.416 13.781 1.00 90.44 260 ILE A O 1
ATOM 2110 N N . TYR A 1 261 ? -18.990 3.804 13.255 1.00 91.00 261 TYR A N 1
ATOM 2111 C CA . TYR A 1 261 ? -19.790 4.994 12.982 1.00 91.00 261 TYR A CA 1
ATOM 2112 C C . TYR A 1 261 ? -19.525 5.501 11.563 1.00 91.00 261 TYR A C 1
ATOM 2114 O O . TYR A 1 261 ? -18.374 5.587 11.136 1.00 91.00 261 TYR A O 1
ATOM 2122 N N . ALA A 1 262 ? -20.585 5.898 10.861 1.00 91.69 262 ALA A N 1
ATOM 2123 C CA . ALA A 1 262 ? -20.496 6.781 9.704 1.00 91.69 262 ALA A CA 1
ATOM 2124 C C . ALA A 1 262 ? -20.955 8.177 10.145 1.00 91.69 262 ALA A C 1
ATOM 2126 O O . AL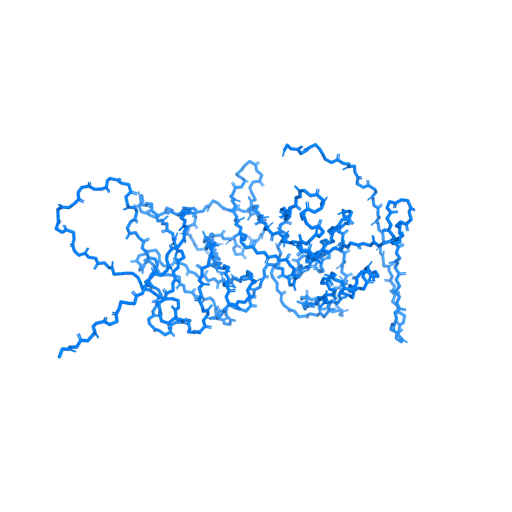A A 1 262 ? -22.002 8.304 10.778 1.00 91.69 262 ALA A O 1
ATOM 2127 N N . PHE A 1 263 ? -20.167 9.209 9.849 1.00 92.88 263 PHE A N 1
ATOM 2128 C CA . PHE A 1 263 ? -20.405 10.575 10.317 1.00 92.88 263 PHE A CA 1
ATOM 2129 C C . PHE A 1 263 ? -20.035 11.601 9.241 1.00 92.88 263 PHE A C 1
ATOM 2131 O O . PHE A 1 263 ? -19.243 11.315 8.342 1.00 92.88 263 PHE A O 1
ATOM 2138 N N . ASN A 1 264 ? -20.599 12.803 9.352 1.00 93.19 264 ASN A N 1
ATOM 2139 C CA . ASN A 1 264 ? -20.247 13.961 8.539 1.00 93.19 264 ASN A CA 1
ATOM 2140 C C . ASN A 1 264 ? -20.007 15.154 9.469 1.00 93.19 264 ASN A C 1
ATOM 2142 O O . ASN A 1 264 ? -20.919 15.559 10.181 1.00 93.19 264 ASN A O 1
ATOM 2146 N N . ASN A 1 265 ? -18.794 15.707 9.439 1.00 92.12 265 ASN A N 1
ATOM 2147 C CA . ASN A 1 265 ? -18.426 16.917 10.187 1.00 92.12 265 ASN A CA 1
ATOM 2148 C C . ASN A 1 265 ? -18.266 18.142 9.260 1.00 92.12 265 ASN A C 1
ATOM 2150 O O . ASN A 1 265 ? -17.722 19.163 9.677 1.00 92.12 265 ASN A O 1
ATOM 2154 N N . GLY A 1 266 ? -18.674 18.030 7.990 1.00 92.06 266 GLY A N 1
ATOM 2155 C CA . GLY A 1 266 ? -18.714 19.140 7.041 1.00 92.06 266 GLY A CA 1
ATOM 2156 C C . GLY A 1 266 ? -19.967 20.007 7.198 1.00 92.06 266 GLY A C 1
ATOM 2157 O O . GLY A 1 266 ? -20.942 19.615 7.830 1.00 92.06 266 GLY A O 1
ATOM 2158 N N . THR A 1 267 ? -19.950 21.187 6.578 1.00 95.38 267 THR A N 1
ATOM 2159 C CA . THR A 1 267 ? -21.073 22.146 6.571 1.00 95.38 267 THR A CA 1
ATOM 2160 C C . THR A 1 267 ? -22.135 21.862 5.503 1.00 95.38 267 THR A C 1
ATOM 2162 O O . THR A 1 267 ? -23.147 22.555 5.460 1.00 95.38 267 THR A O 1
ATOM 2165 N N . ALA A 1 268 ? -21.908 20.873 4.636 1.00 95.31 268 ALA A N 1
ATOM 2166 C CA . ALA A 1 268 ? -22.822 20.459 3.576 1.00 95.31 268 ALA A CA 1
ATOM 2167 C C . ALA A 1 268 ? -23.234 18.993 3.760 1.00 95.31 268 ALA A C 1
ATOM 2169 O O . ALA A 1 268 ? -22.425 18.163 4.188 1.00 95.31 268 ALA A O 1
ATOM 2170 N N . ASP A 1 269 ? -24.480 18.674 3.409 1.00 93.81 269 ASP A N 1
ATOM 2171 C CA . ASP A 1 269 ? -25.020 17.318 3.493 1.00 93.81 269 ASP A CA 1
ATOM 2172 C C . ASP A 1 269 ? -24.343 16.358 2.507 1.00 93.81 269 ASP A C 1
ATOM 2174 O O . ASP A 1 269 ?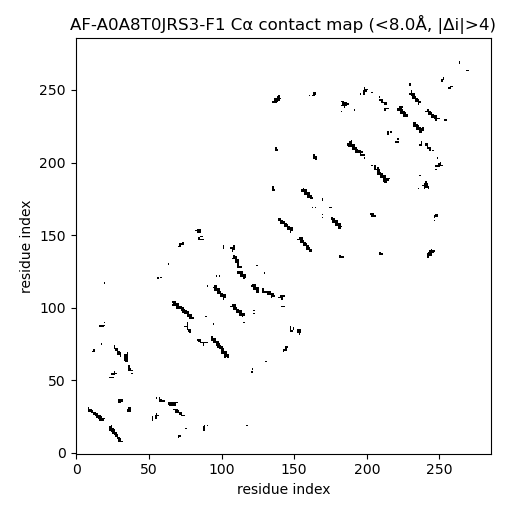 -24.088 16.688 1.348 1.00 93.81 269 ASP A O 1
ATOM 2178 N N . VAL A 1 270 ? -24.114 15.120 2.954 1.00 92.50 270 VAL A N 1
ATOM 2179 C CA . VAL A 1 270 ? -23.552 14.040 2.131 1.00 92.50 270 VAL A CA 1
ATOM 2180 C C . VAL A 1 270 ? -24.466 12.818 2.155 1.00 92.50 270 VAL A C 1
ATOM 2182 O O . VAL A 1 270 ? -24.926 12.378 3.209 1.00 92.50 270 VAL A O 1
ATOM 2185 N N . LYS A 1 271 ? -24.729 12.233 0.982 1.00 93.44 271 LYS A N 1
ATOM 2186 C CA . LYS A 1 271 ? -25.607 11.064 0.846 1.00 93.44 271 LYS A CA 1
ATOM 2187 C C . LYS A 1 271 ? -24.798 9.777 0.717 1.00 93.44 271 LYS A C 1
ATOM 2189 O O . LYS A 1 271 ? -24.228 9.497 -0.337 1.00 93.44 271 LYS A O 1
ATOM 2194 N N . ILE A 1 272 ? -24.825 8.942 1.754 1.00 94.25 272 ILE A N 1
ATOM 2195 C CA . ILE A 1 272 ? -24.292 7.574 1.697 1.00 94.25 272 ILE A CA 1
ATOM 2196 C C . ILE A 1 272 ? -25.159 6.761 0.721 1.00 94.25 272 ILE A C 1
ATOM 2198 O O . ILE A 1 272 ? -26.277 6.370 1.043 1.00 94.25 272 ILE A O 1
ATOM 2202 N N . THR A 1 273 ? -24.667 6.533 -0.503 1.00 94.25 273 THR A N 1
ATOM 2203 C CA . THR A 1 273 ? -25.449 5.827 -1.544 1.00 94.25 273 THR A CA 1
ATOM 2204 C C . THR A 1 273 ? -25.453 4.304 -1.394 1.00 94.25 273 THR A C 1
ATOM 2206 O O . THR A 1 273 ? -26.327 3.643 -1.948 1.00 94.25 273 THR A O 1
ATOM 2209 N N . ARG A 1 274 ? -24.500 3.751 -0.636 1.00 94.69 274 ARG A N 1
ATOM 2210 C CA . ARG A 1 274 ? -24.445 2.353 -0.197 1.00 94.69 274 ARG A CA 1
ATOM 2211 C C . ARG A 1 274 ? -23.592 2.270 1.067 1.00 94.69 274 ARG A C 1
ATOM 2213 O O . ARG A 1 274 ? -22.518 2.859 1.113 1.00 94.69 274 ARG A O 1
ATOM 2220 N N . PHE A 1 275 ? -24.040 1.491 2.045 1.00 95.00 275 PHE A N 1
ATOM 2221 C CA . PHE A 1 275 ? -23.227 1.028 3.169 1.00 95.00 275 PHE A CA 1
ATOM 2222 C C . PHE A 1 275 ? -23.320 -0.498 3.238 1.00 95.00 275 PHE A C 1
ATOM 2224 O O . PHE A 1 275 ? -24.334 -1.083 2.851 1.00 95.00 275 PHE A O 1
ATOM 2231 N N . SER A 1 276 ? -22.251 -1.169 3.653 1.00 96.00 276 SER A N 1
ATOM 2232 C CA . SER A 1 276 ? -22.217 -2.624 3.823 1.00 96.00 276 SER A CA 1
ATOM 2233 C C . SER A 1 276 ? -21.099 -2.966 4.807 1.00 96.00 276 SER A C 1
ATOM 2235 O O . SER A 1 276 ? -19.973 -2.507 4.625 1.00 96.00 276 SER A O 1
ATOM 2237 N N . ALA A 1 277 ? -21.409 -3.746 5.839 1.00 95.75 277 ALA A N 1
ATOM 2238 C CA . ALA A 1 277 ? -20.468 -4.165 6.871 1.00 95.75 277 ALA A CA 1
ATOM 2239 C C . ALA A 1 277 ? -20.622 -5.669 7.124 1.00 95.75 277 ALA A C 1
ATOM 2241 O O . ALA A 1 277 ? -21.726 -6.205 7.027 1.00 95.75 277 ALA A O 1
ATOM 2242 N N . TRP A 1 278 ? -19.515 -6.338 7.443 1.00 95.94 278 TRP A N 1
ATOM 2243 C CA . TRP A 1 278 ? -19.463 -7.782 7.654 1.00 95.94 278 TRP A CA 1
ATOM 2244 C C . TRP A 1 278 ? -18.540 -8.096 8.830 1.00 95.94 278 TRP A C 1
ATOM 2246 O O . TRP A 1 278 ? -17.394 -7.651 8.847 1.00 95.94 278 TRP A O 1
ATOM 2256 N N . SER A 1 279 ? -19.014 -8.894 9.786 1.00 94.44 279 SER A N 1
ATOM 2257 C CA . SER A 1 279 ? -18.154 -9.477 10.818 1.00 94.44 279 SER A CA 1
ATOM 2258 C C . SER A 1 279 ? -17.212 -10.493 10.170 1.00 94.44 279 SER A C 1
ATOM 2260 O O . SER A 1 279 ? -17.665 -11.480 9.586 1.00 94.44 279 SER A O 1
ATOM 2262 N N . MET A 1 280 ? -15.905 -10.253 10.255 1.00 92.38 280 MET A N 1
ATOM 2263 C CA . MET A 1 280 ? -14.900 -11.184 9.744 1.00 92.38 280 MET A CA 1
ATOM 2264 C C . MET A 1 280 ? -14.716 -12.343 10.731 1.00 92.38 280 MET A C 1
ATOM 2266 O O . MET A 1 280 ? -14.749 -12.147 11.944 1.00 92.38 280 MET A O 1
ATOM 2270 N N . LYS A 1 281 ? -14.546 -13.565 10.216 1.00 94.50 281 LYS A N 1
ATOM 2271 C CA . LYS A 1 281 ? -14.160 -14.725 11.033 1.00 94.50 281 LYS A CA 1
ATOM 2272 C C . LYS A 1 281 ? -12.642 -14.751 11.181 1.00 94.50 281 LYS A C 1
ATOM 2274 O O . LYS A 1 281 ? -11.940 -14.411 10.232 1.00 94.50 281 LYS A O 1
ATOM 2279 N N . GLN A 1 282 ? -12.156 -15.218 12.329 1.00 93.19 282 GLN A N 1
ATOM 2280 C CA . GLN A 1 282 ? -10.735 -15.483 12.542 1.00 93.19 282 GLN A CA 1
ATOM 2281 C C . GLN A 1 282 ? -10.205 -16.452 11.471 1.00 93.19 282 GLN A C 1
ATOM 2283 O O . GLN A 1 282 ? -10.817 -17.490 11.205 1.00 93.19 282 GLN A O 1
ATOM 2288 N N . ALA A 1 283 ? -9.072 -16.108 10.860 1.00 91.06 283 ALA A N 1
ATOM 2289 C CA . ALA A 1 283 ? -8.354 -16.992 9.950 1.00 91.06 283 ALA A CA 1
ATOM 2290 C C . ALA A 1 283 ? -7.493 -17.995 10.735 1.00 91.06 283 ALA A C 1
ATOM 2292 O O . ALA A 1 283 ? -6.975 -17.675 11.804 1.00 91.06 283 ALA A O 1
ATOM 2293 N N . TYR A 1 284 ? -7.297 -19.194 10.181 1.00 92.56 284 TYR A N 1
ATOM 2294 C CA . TYR A 1 284 ? -6.243 -20.090 10.650 1.00 92.56 284 TYR A CA 1
ATOM 2295 C C . TYR A 1 284 ? -4.910 -19.629 10.050 1.00 92.56 284 TYR A C 1
ATOM 2297 O O . TYR A 1 284 ? -4.761 -19.592 8.828 1.00 92.56 284 TYR A O 1
ATOM 2305 N N . ILE A 1 285 ? -3.976 -19.246 10.917 1.00 84.56 285 ILE A N 1
ATOM 2306 C CA . ILE A 1 285 ? -2.631 -18.759 10.592 1.00 84.56 285 ILE A CA 1
ATOM 2307 C C . ILE A 1 285 ? -1.649 -19.613 11.407 1.00 84.56 285 ILE A C 1
ATOM 2309 O O . ILE A 1 285 ? -1.979 -20.006 12.530 1.00 84.56 285 ILE A O 1
ATOM 2313 N N . GLN A 1 286 ? -0.501 -19.943 10.812 1.00 61.78 286 GLN A N 1
ATOM 2314 C CA . GLN A 1 286 ? 0.579 -20.734 11.419 1.00 61.78 286 GLN A CA 1
ATOM 2315 C C . GLN A 1 286 ? 1.690 -19.829 11.956 1.00 61.78 286 GLN A C 1
ATOM 2317 O O . GLN A 1 286 ? 1.915 -18.772 11.324 1.00 61.78 286 GLN A O 1
#

Mean predicted aligned error: 11.35 Å

Solvent-accessible surface area (backbone atoms only — not comparable to full-atom values): 17598 Å² total; per-residue (Å²): 136,86,80,76,80,83,79,79,76,68,73,63,77,78,70,73,59,33,47,58,96,95,39,82,38,43,62,68,29,42,32,44,96,49,23,50,43,85,81,83,86,72,83,80,80,85,72,96,60,99,80,69,81,84,51,70,77,69,64,60,89,84,60,59,68,75,56,27,40,34,38,53,58,42,61,38,34,38,51,74,71,83,85,56,34,51,54,50,51,60,84,55,97,61,44,33,32,39,47,33,32,17,24,58,82,70,69,36,32,28,35,29,50,23,45,71,41,72,95,73,62,37,80,43,60,38,94,94,28,76,53,78,76,46,53,68,47,55,44,56,40,28,66,41,49,72,50,63,40,74,93,74,39,29,63,46,35,40,28,40,30,68,71,34,64,34,71,68,54,30,65,72,72,72,57,79,58,49,78,49,76,56,58,80,44,91,51,74,60,38,83,50,77,48,85,39,82,56,44,83,60,82,69,37,60,58,77,62,37,56,50,47,21,40,55,57,78,92,82,47,80,93,41,80,48,73,50,78,57,98,45,40,38,44,35,27,32,44,87,18,25,29,29,38,28,45,53,45,67,45,80,68,57,49,77,92,58,47,83,89,82,90,86,81,94,65,98,66,94,79,81,83,88,75,86,88,87,78,90,80,75,87,77,93,79,135

Nearest PDB structures (foldseek):
  2xqr-assembly6_K  TM=9.023E-01  e=7.229E-20  Arabidopsis thaliana
  2qqu-assembly1_A  TM=8.789E-01  e=2.733E-19  Arabidopsis thaliana
  2oxb-assembly1_A  TM=8.124E-01  e=3.206E-19  Arabidopsis thaliana
  3ugf-assembly2_B  TM=9.042E-01  e=1.826E-17  Pachysandra terminalis
  3ugh-assembly2_B  TM=8.980E-01  e=1.056E-16  Pachysandra terminalis

Foldseek 3Di:
DDDDDDQDWDFDDWDDAEDDPNDTDTEGKTDDPQAGFDDDDDDDPDDDDPPDRDDYPGDPVVLAHNLGIWALKEKAKDFPDDAFADARHDADPGIWMKTKTFRPVVNFIFIFIAHADVVVRDTDGDPPRSDRPDGLAFAFWGSKYWHAPVVRRHIWIKTKGWAQAAPVVCVVVVHTIDMDTRDDDADFADKDWAQFPQAPPPRGDRDTTMGTADDDVVPDPWDKDWDDDFFKIWIAIPNNNHIYIGGHHHPQCGDPNPDDDDDDPDPDDDDPPDDDDDDDDDDDDD

pLDDT: mean 74.21, std 22.01, range [24.81, 96.94]

InterPro domains:
  IPR001362 Glycoside hydrolase, family 32 [SM00640] (3-240)
  IPR013148 Glycosyl hydrolase family 32, N-terminal [PF00251] (65-180)
  IPR013189 Glycosyl hydrolase family 32, C-terminal [PF08244] (204-279)
  IPR013320 Concanavalin A-like lectin/glucanase domain superfamily [SSF49899] (197-283)
  IPR023296 Glycosyl hydrolase, five-bladed beta-propeller domain superfamily [G3DSA:2.115.10.20] (29-66)
  IPR023296 Glycosyl hydrolase, five-bladed beta-propeller domain superfamily [G3DSA:2.115.10.20] (67-182)
  IPR023296 Glycosyl hydrolase, five-bladed beta-propeller domain superfamily [SSF75005] (68-180)
  IPR050551 Plant Fructan Metabolism Enzymes [PTHR31953] (66-181)

Sequence (286 aa):
MKKRKVEEDRIFDYHRYAISDSSFKSYRGATRNYEATHLHTLSSDSYNQPYRTAYHFQPPKNWINGSGMWECPDFFPVLKNGQLGVDTSVNDDYVRHVLKASLDDRKHDYYMIGSYNAAKDKFIPDKGFEEFVLRYDYGKYYASKTFFDDGKKRRVLLGWVNESSSVADDIKKGWSGIHVIGGMKSSSSNSVNYFIRSSLNKNNDLTTYGTFVDVNPLQEKLSLRTLIDHSVVESFGGEGRGCITARVYPTLAINDRAQIYAFNNGTADVKITRFSAWSMKQAYIQ

Radius of gyration: 22.05 Å; Cα contacts (8 Å, |Δi|>4): 534; chains: 1; bounding box: 77×43×53 Å

Organism: Phaseolus angularis (NCBI:txid3914)

Secondary structure (DSSP, 8-state):
-----------------EEETTEEE------BTTBS---PPPP--S---TT-------PPTTSS-S---EEEEEEEEEESSSS----TT--STTEEEEEEEEEGGGTEEEEEEEEEEGGGTEEEEPTT-SSS-EES-SSS-EEEEEEEEGGGTEEEEEEEE--SS-HHHHHHHT---EEEE---------EEEE-----S-TTS----EEEE----TTTS---EEEEEETTEEEEEEGGGTEEEEEE---SSS-GGG--------SSS----------PPPPPP--